Protein AF-A0A0D3J551-F1 (afdb_monomer_lite)

Sequence (281 aa):
MTQIRDSVSNWGLESNWLAKVDSLDPKPSPSELYDNFVYSVEADTMGFYTSSISSVEASLGPPTDDCKPNVDALAAHMQRYLTRQSALHAPSTRVLFSAPERRGDKPRDRPGKARDPPFAKNRGAPPNRENRPKPSAGGAKGQRRDDRKGGRKPGGKEPADKAALRCHRCGASGHTRSECPKPKQSCPFIMPNGRKCGQDHHISTCWYKDPSKCPNPRIRERIQEKLKRASTLLSTDKQSKIPKQSRTHALQKDPLNTPTSNPYIAPNWTPQPAAYTPGLG

Secondary structure (DSSP, 8-state):
--HHHHHT-TTHHHHHHHHHHTT-SSPPPHHHHHHHHHHHHHHHHTTTTHHHHHHHHHHH-S-SS-SHHHHHHHHHHHHHHHHHHHHHHS----------------------------------PPP-----PPPPP------------------------TTT-B-TTT--BSS-GGG-SS------PBPTTS-B---SS-GGG-TTT-GGG-S-HHHHHHHHHHHHHHHHHTTTTTS------------------------------PPPPP---PPP-

Foldseek 3Di:
DVVLVVVPPQDCLLVVLVVVQVVDPVRDALQVSLVVVVVVCCVSVVCPLVVLLVVLCVVPNRDHHHNVVSSVSSSVSVVVVVVVVCVVVVPPPPPPDPPPPPPDDDDDDDDDDDDDDDDDDPPDDDDDPDDDDDDDDDDDPDDDDPPDPPDPPPPDPDPPPQQPDAEFQARHGNDYVVPDPDPQDFEQDQALLRDGPRDRGYVVCDCLVPVVSDPDVVVSVVSVVVSVVSNVVVVPVVPPPPPPDDPDDDDDDDDDDDDDDDDDDDDDDDDDDDDDDDDDD

pLDDT: mean 73.79, std 20.05, range [40.94, 96.81]

Organism: Emiliania huxleyi (strain CCMP1516) (NCBI:txid280463)

InterPro domains:
  IPR001878 Zinc finger, CCHC-type [PS50158] (166-182)
  IPR036875 Zinc finger, CCHC-type superfamily [SSF57756] (149-186)

Radius of gyration: 35.29 Å; chains: 1; bounding box: 107×78×92 Å

Structure (mmCIF, N/CA/C/O backbone):
data_AF-A0A0D3J551-F1
#
_entry.id   AF-A0A0D3J551-F1
#
loop_
_atom_site.group_PDB
_atom_site.id
_atom_site.type_symbol
_atom_site.label_atom_id
_atom_site.label_alt_id
_atom_site.label_comp_id
_atom_site.label_asym_id
_atom_site.label_entity_id
_atom_site.label_seq_id
_atom_site.pdbx_PDB_ins_code
_atom_site.Cartn_x
_atom_site.Cartn_y
_atom_site.Cartn_z
_atom_site.occupancy
_atom_site.B_iso_or_equiv
_atom_site.auth_seq_id
_atom_site.auth_comp_id
_atom_site.auth_asym_id
_atom_site.auth_atom_id
_atom_site.pdbx_PDB_model_num
ATOM 1 N N . MET A 1 1 ? -8.138 13.051 2.467 1.00 46.81 1 MET A N 1
ATOM 2 C CA . MET A 1 1 ? -6.918 12.434 3.043 1.00 46.81 1 MET A CA 1
ATOM 3 C C . MET A 1 1 ? -5.965 13.449 3.673 1.00 46.81 1 MET A C 1
ATOM 5 O O . MET A 1 1 ? -5.189 13.042 4.520 1.00 46.81 1 MET A O 1
ATOM 9 N N . THR A 1 2 ? -6.021 14.742 3.335 1.00 42.53 2 THR A N 1
ATOM 10 C CA . THR A 1 2 ? -5.262 15.797 4.036 1.00 42.53 2 THR A CA 1
ATOM 11 C C . THR A 1 2 ? -5.835 16.147 5.415 1.00 42.53 2 THR A C 1
ATOM 13 O O . THR A 1 2 ? -5.053 16.355 6.325 1.00 42.53 2 THR A O 1
ATOM 16 N N . GLN A 1 3 ? -7.156 16.063 5.627 1.00 40.94 3 GLN A N 1
ATOM 17 C CA . GLN A 1 3 ? -7.771 16.344 6.941 1.00 40.94 3 GLN A CA 1
ATOM 18 C C . GLN A 1 3 ? -7.358 15.385 8.076 1.00 40.94 3 GLN A C 1
ATOM 20 O O . GLN A 1 3 ? -7.297 15.809 9.220 1.00 40.94 3 GLN A O 1
ATOM 25 N N . ILE A 1 4 ? -7.003 14.126 7.781 1.00 45.03 4 ILE A N 1
ATOM 26 C CA . ILE A 1 4 ? -6.536 13.172 8.812 1.00 45.03 4 ILE A CA 1
ATOM 27 C C . ILE A 1 4 ? -5.129 13.547 9.313 1.00 45.03 4 ILE A C 1
ATOM 29 O O . ILE A 1 4 ? -4.772 13.240 10.444 1.00 45.03 4 ILE A O 1
ATOM 33 N N . ARG A 1 5 ? -4.323 14.245 8.498 1.00 47.53 5 ARG A N 1
ATOM 34 C CA . ARG A 1 5 ? -2.985 14.691 8.917 1.00 47.53 5 ARG A CA 1
ATOM 35 C C . ARG A 1 5 ? -3.036 15.831 9.929 1.00 47.53 5 ARG A C 1
ATOM 37 O O . ARG A 1 5 ? -2.161 15.878 10.783 1.00 47.53 5 ARG A O 1
ATOM 44 N N . ASP A 1 6 ? -4.051 16.686 9.861 1.00 43.81 6 ASP A N 1
ATOM 45 C CA . ASP A 1 6 ? -4.137 17.859 10.735 1.00 43.81 6 ASP A CA 1
ATOM 46 C C . ASP A 1 6 ? -4.739 17.508 12.108 1.00 43.81 6 ASP A C 1
ATOM 48 O O . ASP A 1 6 ? -4.314 18.067 13.120 1.00 43.81 6 ASP A O 1
ATOM 52 N N . SER A 1 7 ? -5.636 16.512 12.180 1.00 42.72 7 SER A N 1
ATOM 53 C CA . SER A 1 7 ? -6.205 16.018 13.448 1.00 42.72 7 SER A CA 1
ATOM 54 C C . SER A 1 7 ? -5.196 15.282 14.336 1.00 42.72 7 SER A C 1
ATOM 56 O O . SER A 1 7 ? -5.368 15.251 15.550 1.00 42.72 7 SER A O 1
ATOM 58 N N . VAL A 1 8 ? -4.115 14.745 13.761 1.00 47.31 8 VAL A N 1
ATOM 59 C CA . VAL A 1 8 ? -3.035 14.064 14.498 1.00 47.31 8 VAL A CA 1
ATOM 60 C C . VAL A 1 8 ? -1.825 14.989 14.646 1.00 47.31 8 VAL A C 1
ATOM 62 O O . VAL A 1 8 ? -0.676 14.558 14.602 1.00 47.31 8 VAL A O 1
ATOM 65 N N . SER A 1 9 ? -2.064 16.280 14.885 1.00 49.97 9 SER A N 1
ATOM 66 C CA . SER A 1 9 ? -1.050 17.219 15.397 1.00 49.97 9 SER A CA 1
ATOM 67 C C . SER A 1 9 ? -0.784 16.977 16.901 1.00 49.97 9 SER A C 1
ATOM 69 O O . SER A 1 9 ? -0.905 17.849 17.751 1.00 49.97 9 SER A O 1
ATOM 71 N N . ASN A 1 10 ? -0.528 15.708 17.214 1.00 53.25 10 ASN A N 1
ATOM 72 C CA . ASN A 1 10 ? 0.539 15.084 17.997 1.00 53.25 10 ASN A CA 1
ATOM 73 C C . ASN A 1 10 ? 1.042 15.592 19.358 1.00 53.25 10 ASN A C 1
ATOM 75 O O . ASN A 1 10 ? 2.096 15.135 19.780 1.00 53.25 10 ASN A O 1
ATOM 79 N N . TRP A 1 11 ? 0.319 16.451 20.074 1.00 51.06 11 TRP A N 1
ATOM 80 C CA . TRP A 1 11 ? 0.589 16.663 21.516 1.00 51.06 11 TRP A CA 1
ATOM 81 C C . TRP A 1 11 ? -0.670 16.652 22.390 1.00 51.06 11 TRP A C 1
ATOM 83 O O . TRP A 1 11 ? -0.588 16.433 23.591 1.00 51.06 11 TRP A O 1
ATOM 93 N N . GLY A 1 12 ? -1.858 16.827 21.801 1.00 63.22 12 GLY A N 1
ATOM 94 C CA . GLY A 1 12 ? -3.107 16.856 22.565 1.00 63.22 12 GLY A CA 1
ATOM 95 C C . GLY A 1 12 ? -3.631 15.482 22.986 1.00 63.22 12 GLY A C 1
ATOM 96 O O . GLY A 1 12 ? -4.275 15.383 24.022 1.00 63.22 12 GLY A O 1
ATOM 97 N N . LEU A 1 13 ? -3.387 14.426 22.204 1.00 72.94 13 LEU A N 1
ATOM 98 C CA . LEU A 1 13 ? -4.037 13.129 22.429 1.00 72.94 13 LEU A CA 1
ATOM 99 C C . LEU A 1 13 ? -3.455 12.396 23.645 1.00 72.94 13 LEU A C 1
ATOM 101 O O . LEU A 1 13 ? -4.216 11.921 24.476 1.00 72.94 13 LEU A O 1
ATOM 105 N N . GLU A 1 14 ? -2.130 12.388 23.792 1.00 75.00 14 GLU A N 1
ATOM 106 C CA . GLU A 1 14 ? -1.437 11.790 24.940 1.00 75.00 14 GLU A CA 1
ATOM 107 C C . GLU A 1 14 ? -1.795 12.511 26.247 1.00 75.00 14 GLU A C 1
ATOM 109 O O . GLU A 1 14 ? -2.291 11.892 27.186 1.00 75.00 14 GLU A O 1
ATOM 114 N N . SER A 1 15 ? -1.638 13.840 26.285 1.00 77.12 15 SER A N 1
ATOM 115 C CA . SER A 1 15 ? -1.895 14.626 27.496 1.00 77.12 15 SER A CA 1
ATOM 116 C C . SER A 1 15 ? -3.369 14.620 27.907 1.00 77.12 15 SER A C 1
ATOM 118 O O . SER A 1 15 ? -3.675 14.554 29.093 1.00 77.12 15 SER A O 1
ATOM 120 N N . ASN A 1 16 ? -4.296 14.662 26.945 1.00 85.88 16 ASN A N 1
ATOM 121 C CA . ASN A 1 16 ? -5.732 14.621 27.236 1.00 85.88 16 ASN A CA 1
ATOM 122 C C . ASN A 1 16 ? -6.185 13.210 27.639 1.00 85.88 16 ASN A C 1
ATOM 124 O O . ASN A 1 16 ? -7.070 13.062 28.477 1.00 85.88 16 ASN A O 1
ATOM 128 N N . TRP A 1 17 ? -5.570 12.163 27.082 1.00 87.38 17 TRP A N 1
ATOM 129 C CA . TRP A 1 17 ? -5.889 10.792 27.463 1.00 87.38 17 TRP A CA 1
ATOM 130 C C . TRP A 1 17 ? -5.389 10.464 28.874 1.00 87.38 17 TRP A C 1
ATOM 132 O O . TRP A 1 17 ? -6.193 10.035 29.698 1.00 87.38 17 TRP A O 1
ATOM 142 N N . LEU A 1 18 ? -4.124 10.759 29.198 1.00 85.50 18 LEU A N 1
ATOM 143 C CA . LEU A 1 18 ? -3.580 10.534 30.545 1.00 85.50 18 LEU A CA 1
ATOM 144 C C . LEU A 1 18 ? -4.362 11.314 31.614 1.00 85.50 18 LEU A C 1
ATOM 146 O O . LEU A 1 18 ? -4.712 10.754 32.650 1.00 85.50 18 LEU A O 1
ATOM 150 N N . ALA A 1 19 ? -4.747 12.562 31.322 1.00 88.81 19 ALA A N 1
ATOM 151 C CA . ALA A 1 19 ? -5.581 13.356 32.225 1.00 88.81 19 ALA A CA 1
ATOM 152 C C . ALA A 1 19 ? -6.964 12.727 32.482 1.00 88.81 19 ALA A C 1
ATOM 154 O O . ALA A 1 19 ? -7.483 12.814 33.593 1.00 88.81 19 ALA A O 1
ATOM 155 N N . LYS A 1 20 ? -7.570 12.077 31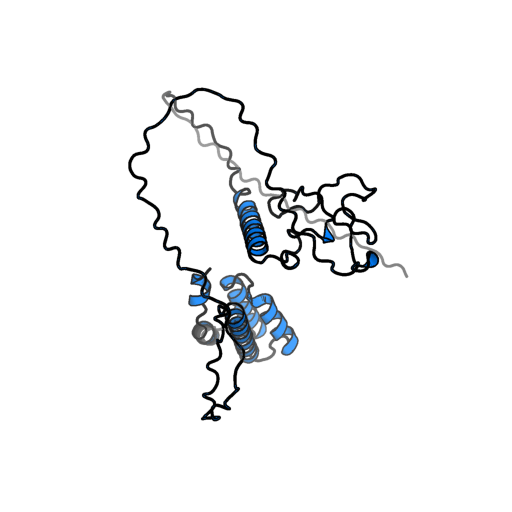.477 1.00 88.12 20 LYS A N 1
ATOM 156 C CA . LYS A 1 20 ? -8.833 11.341 31.658 1.00 88.12 20 LYS A CA 1
ATOM 157 C C . LYS A 1 20 ? -8.639 10.082 32.491 1.00 88.12 20 LYS A C 1
ATOM 159 O O . LYS A 1 20 ? -9.481 9.794 33.335 1.00 88.12 20 LYS A O 1
ATOM 164 N N . VAL A 1 21 ? -7.545 9.357 32.279 1.00 88.94 21 VAL A N 1
ATOM 165 C CA . VAL A 1 21 ? -7.235 8.124 33.013 1.00 88.94 21 VAL A CA 1
ATOM 166 C C . VAL A 1 21 ? -7.047 8.379 34.502 1.00 88.94 21 VAL A C 1
ATOM 168 O O . VAL A 1 21 ? -7.554 7.611 35.316 1.00 88.94 21 VAL A O 1
ATOM 171 N N . ASP A 1 22 ? -6.390 9.478 34.868 1.00 89.38 22 ASP A N 1
ATOM 172 C CA . ASP A 1 22 ? -6.207 9.845 36.274 1.00 89.38 22 ASP A CA 1
ATOM 173 C C . ASP A 1 22 ? -7.509 10.253 36.979 1.00 89.38 22 ASP A C 1
ATOM 175 O O . ASP A 1 22 ? -7.554 10.265 38.206 1.00 89.38 22 ASP A O 1
ATOM 179 N N . SER A 1 23 ? -8.580 10.537 36.227 1.00 92.06 23 SER A N 1
ATOM 180 C CA . SER A 1 23 ? -9.901 10.875 36.777 1.00 92.06 23 SER A CA 1
ATOM 181 C C . SER A 1 23 ? -10.848 9.680 36.968 1.00 92.06 23 SER A C 1
ATOM 183 O O . SER A 1 23 ? -11.963 9.870 37.453 1.00 92.06 23 SER A O 1
ATOM 185 N N . LEU A 1 24 ? -10.447 8.464 36.576 1.00 90.06 24 LEU A N 1
ATOM 186 C CA . LEU A 1 24 ? -11.286 7.265 36.688 1.00 90.06 24 LEU A CA 1
ATOM 187 C C . LEU A 1 24 ? -11.235 6.669 38.104 1.00 90.06 24 LEU A C 1
ATOM 189 O O . LEU A 1 24 ? -10.155 6.371 38.613 1.00 90.06 24 LEU A O 1
ATOM 193 N N . ASP A 1 25 ? -12.410 6.436 38.698 1.00 91.00 25 ASP A N 1
ATOM 194 C CA . ASP A 1 25 ? -12.582 5.751 39.985 1.00 91.00 25 ASP A CA 1
ATOM 195 C C . ASP A 1 25 ? -13.714 4.700 39.878 1.00 91.00 25 ASP A C 1
ATOM 197 O O . ASP A 1 25 ? -14.851 5.075 39.559 1.00 91.00 25 ASP A O 1
ATOM 201 N N . PRO A 1 26 ? -13.441 3.393 40.086 1.00 91.25 26 PRO A N 1
ATOM 202 C CA . PRO A 1 26 ? -12.136 2.795 40.392 1.00 91.25 26 PRO A CA 1
ATOM 203 C C . PRO A 1 26 ? -11.160 2.862 39.212 1.00 91.25 26 PRO A C 1
ATOM 205 O O . PRO A 1 26 ? -11.568 2.801 38.050 1.00 91.25 26 PRO A O 1
ATOM 208 N N . LYS A 1 27 ? -9.857 2.954 39.511 1.00 91.94 27 LYS A N 1
ATOM 209 C CA . LYS A 1 27 ? -8.809 2.973 38.482 1.00 91.94 27 LYS A CA 1
ATOM 210 C C . LYS A 1 27 ? -8.729 1.584 37.820 1.00 91.94 27 LYS A C 1
ATOM 212 O O . LYS A 1 27 ? -8.440 0.613 38.523 1.00 91.94 27 LYS A O 1
ATOM 217 N N . PRO A 1 28 ? -9.010 1.458 36.510 1.00 93.19 28 PRO A N 1
ATOM 218 C CA . PRO A 1 28 ? -8.894 0.183 35.799 1.00 93.19 28 PRO A CA 1
ATOM 219 C C . PRO A 1 28 ? -7.440 -0.302 35.756 1.00 93.19 28 PRO A C 1
ATOM 221 O O . PRO A 1 28 ? -6.505 0.464 36.011 1.00 93.19 28 PRO A O 1
ATOM 224 N N . SER A 1 29 ? -7.242 -1.582 35.432 1.00 95.88 29 SER A N 1
ATOM 225 C CA . SER A 1 29 ? -5.895 -2.160 35.393 1.00 95.88 29 SER A CA 1
ATOM 226 C C . SER A 1 29 ? -5.023 -1.515 34.296 1.00 95.88 29 SER A C 1
ATOM 228 O O . SER A 1 29 ? -5.551 -1.078 33.267 1.00 95.88 29 SER A O 1
ATOM 230 N N . PRO A 1 30 ? -3.683 -1.469 34.453 1.00 94.38 30 PRO A N 1
ATOM 231 C CA . PRO A 1 30 ? -2.785 -0.908 33.436 1.00 94.38 30 PRO A CA 1
ATOM 232 C C . PRO A 1 30 ? -2.932 -1.548 32.046 1.00 94.38 30 PRO A C 1
ATOM 234 O O . PRO A 1 30 ? -2.826 -0.847 31.039 1.00 94.38 30 PRO A O 1
ATOM 237 N N . SER A 1 31 ? -3.225 -2.854 31.987 1.00 94.56 31 SER A N 1
ATOM 238 C CA . SER A 1 31 ? -3.487 -3.572 30.731 1.00 94.56 31 SER A CA 1
ATOM 239 C C . SER A 1 31 ? -4.765 -3.086 30.055 1.00 94.56 31 SER A C 1
ATOM 241 O O . SER A 1 31 ? -4.725 -2.718 28.887 1.00 94.56 31 SER A O 1
ATOM 243 N N . GLU A 1 32 ? -5.878 -2.990 30.787 1.00 94.69 32 GLU A N 1
ATOM 244 C CA . GLU A 1 32 ? -7.147 -2.503 30.226 1.00 94.69 32 GLU A CA 1
ATOM 245 C C . GLU A 1 32 ? -7.048 -1.044 29.771 1.00 94.69 32 GLU A C 1
ATOM 247 O O . GLU A 1 32 ? -7.641 -0.651 28.766 1.00 94.69 32 GLU A O 1
ATOM 252 N N . LEU A 1 33 ? -6.295 -0.220 30.502 1.00 94.56 33 LEU A N 1
ATOM 253 C CA . LEU A 1 33 ? -6.013 1.156 30.105 1.00 94.56 33 LEU A CA 1
ATOM 254 C C . LEU A 1 33 ? -5.267 1.207 28.773 1.00 94.56 33 LEU A C 1
ATOM 256 O O . LEU A 1 33 ? -5.674 1.936 27.868 1.00 94.56 33 LEU A O 1
ATOM 260 N N . TYR A 1 34 ? -4.211 0.410 28.630 1.00 94.50 34 TYR A N 1
ATOM 261 C CA . TYR A 1 34 ? -3.453 0.349 27.389 1.00 94.50 34 TYR A CA 1
ATOM 262 C C . TYR A 1 34 ? -4.283 -0.200 26.222 1.00 94.50 34 TYR A C 1
ATOM 264 O O . TYR A 1 34 ? -4.269 0.396 25.147 1.00 94.50 34 TYR A O 1
ATOM 272 N N . ASP A 1 35 ? -5.082 -1.245 26.437 1.00 94.56 35 ASP A N 1
ATOM 273 C CA . ASP A 1 35 ? -5.957 -1.813 25.405 1.00 94.56 35 ASP A CA 1
ATOM 274 C C . ASP A 1 35 ? -6.992 -0.789 24.916 1.00 94.56 35 ASP A C 1
ATOM 276 O O . ASP A 1 35 ? -7.205 -0.626 23.713 1.00 94.56 35 ASP A O 1
ATOM 280 N N . ASN A 1 36 ? -7.589 -0.018 25.832 1.00 94.00 36 ASN A N 1
ATOM 281 C CA . ASN A 1 36 ? 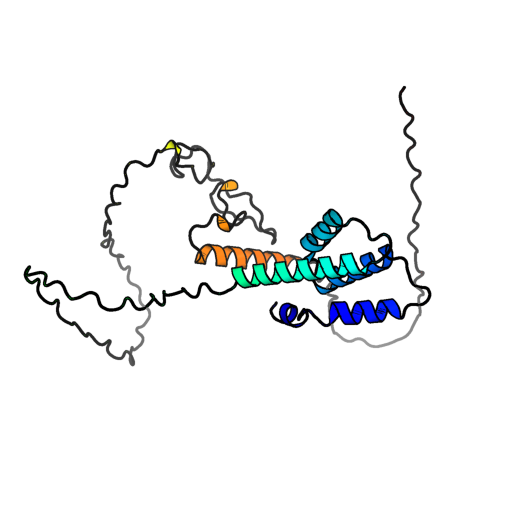-8.510 1.066 25.482 1.00 94.00 36 ASN A CA 1
ATOM 282 C C . ASN A 1 36 ? -7.817 2.198 24.707 1.00 94.00 36 ASN A C 1
ATOM 284 O O . ASN A 1 36 ? -8.411 2.787 23.793 1.00 94.00 36 ASN A O 1
ATOM 288 N N . PHE A 1 37 ? -6.566 2.514 25.054 1.00 94.19 37 PHE A N 1
ATOM 289 C CA . PHE A 1 37 ? -5.756 3.476 24.311 1.00 94.19 37 PHE A CA 1
ATOM 290 C C . PHE A 1 37 ? -5.480 2.987 22.888 1.00 94.19 37 PHE A C 1
ATOM 292 O O . PHE A 1 37 ? -5.755 3.710 21.929 1.00 94.19 37 PHE A O 1
ATOM 299 N N . VAL A 1 38 ? -4.999 1.750 22.745 1.00 94.94 38 VAL A N 1
ATOM 300 C CA . VAL A 1 38 ? -4.725 1.107 21.455 1.00 94.94 38 VAL A CA 1
ATOM 301 C C . VAL A 1 38 ? -5.985 1.075 20.595 1.00 94.94 38 VAL A C 1
ATOM 303 O O . VAL A 1 38 ? -5.947 1.532 19.454 1.00 94.94 38 VAL A O 1
ATOM 306 N N . TYR A 1 39 ? -7.119 0.649 21.156 1.00 94.56 39 TYR A N 1
ATOM 307 C CA . TYR A 1 39 ? -8.403 0.631 20.458 1.00 94.56 39 TYR A CA 1
ATOM 308 C C . TYR A 1 39 ? -8.808 2.023 19.953 1.00 94.56 39 TYR A C 1
ATOM 310 O O . TYR A 1 39 ? -9.228 2.174 18.804 1.00 94.56 39 TYR A O 1
ATOM 318 N N . SER A 1 40 ? -8.633 3.059 20.779 1.00 91.69 40 SER A N 1
ATOM 319 C CA . SER A 1 40 ? -8.921 4.447 20.392 1.00 91.69 40 SER A CA 1
ATOM 320 C C . SER A 1 40 ? -8.012 4.912 19.249 1.00 91.69 40 SER A C 1
ATOM 322 O O . SER A 1 40 ? -8.490 5.471 18.262 1.00 91.69 40 SER A O 1
ATOM 324 N N . VAL A 1 41 ? -6.709 4.619 19.330 1.00 91.75 41 VAL A N 1
ATOM 325 C CA . VAL A 1 41 ? -5.742 4.930 18.267 1.00 91.75 41 VAL A CA 1
ATOM 326 C C . VAL A 1 41 ? -6.096 4.196 16.972 1.00 91.75 41 VAL A C 1
ATOM 328 O O . VAL A 1 41 ? -6.055 4.796 15.897 1.00 91.75 41 VAL A O 1
ATOM 331 N N . GLU A 1 42 ? -6.458 2.917 17.027 1.00 93.38 42 GLU A N 1
ATOM 332 C CA . GLU A 1 42 ? -6.839 2.143 15.844 1.00 93.38 42 GLU A CA 1
ATOM 333 C C . GLU A 1 42 ? -8.131 2.647 15.203 1.00 93.38 42 GLU A C 1
ATOM 335 O O . GLU A 1 42 ? -8.182 2.767 13.974 1.00 93.38 42 GLU A O 1
ATOM 340 N N . ALA A 1 43 ? -9.135 2.987 16.014 1.00 89.88 43 ALA A N 1
ATOM 341 C CA . ALA A 1 43 ? -10.401 3.541 15.552 1.00 89.88 43 ALA A CA 1
ATOM 342 C C . ALA A 1 43 ? -10.200 4.898 14.859 1.00 89.88 43 ALA A C 1
ATOM 344 O O . ALA A 1 43 ? -10.631 5.075 13.716 1.00 89.88 43 ALA A O 1
ATOM 345 N N . ASP A 1 44 ? -9.473 5.820 15.497 1.00 88.69 44 ASP A N 1
ATOM 346 C CA . ASP A 1 44 ? -9.234 7.169 14.971 1.00 88.69 44 ASP A CA 1
ATOM 347 C C . ASP A 1 44 ? -8.348 7.161 13.720 1.00 88.69 44 ASP A C 1
ATOM 349 O O . ASP A 1 44 ? -8.502 7.983 12.812 1.00 88.69 44 ASP A O 1
ATOM 353 N N . THR A 1 45 ? -7.406 6.219 13.648 1.00 91.25 45 THR A N 1
ATOM 354 C CA . THR A 1 45 ? -6.411 6.165 12.568 1.00 91.25 45 THR A CA 1
ATOM 355 C C . THR A 1 45 ? -6.738 5.123 11.503 1.00 91.25 45 THR A C 1
ATOM 357 O O . THR A 1 45 ? -5.976 4.962 10.548 1.00 91.25 45 THR A O 1
ATOM 360 N N . MET A 1 46 ? -7.875 4.430 11.632 1.00 92.50 46 MET A N 1
ATOM 361 C CA . MET A 1 46 ? -8.307 3.339 10.753 1.00 92.50 46 MET A CA 1
ATOM 362 C C . MET A 1 46 ? -7.215 2.271 10.553 1.00 92.50 46 MET A C 1
ATOM 364 O O . MET A 1 46 ? -6.967 1.814 9.434 1.00 92.50 46 MET A O 1
ATOM 368 N N . GLY A 1 47 ? -6.511 1.921 11.631 1.00 92.12 47 GLY A N 1
ATOM 369 C CA . GLY A 1 47 ? -5.441 0.919 11.626 1.00 92.12 47 GLY A CA 1
ATOM 370 C C . GLY A 1 47 ? -4.123 1.354 10.966 1.00 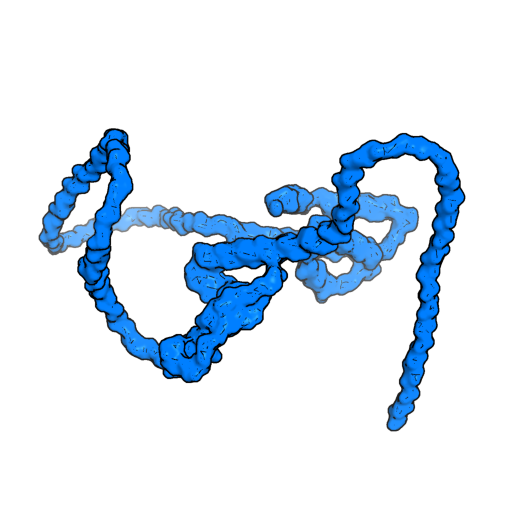92.12 47 GLY A C 1
ATOM 371 O O . GLY A 1 47 ? -3.248 0.519 10.718 1.00 92.12 47 GLY A O 1
ATOM 372 N N . PHE A 1 48 ? -3.930 2.647 10.685 1.00 92.81 48 PHE A N 1
ATOM 373 C CA . PHE A 1 48 ? -2.705 3.160 10.054 1.00 92.81 48 PHE A CA 1
ATOM 374 C C . PHE A 1 48 ? -1.429 2.901 10.877 1.00 92.81 48 PHE A C 1
ATOM 376 O O . PHE A 1 48 ? -0.346 2.800 10.300 1.00 92.81 48 PHE A O 1
ATOM 383 N N . TYR A 1 49 ? -1.553 2.758 12.202 1.00 95.19 49 TYR A N 1
ATOM 384 C CA . TYR A 1 49 ? -0.434 2.525 13.126 1.00 95.19 49 TYR A CA 1
ATOM 385 C C . TYR A 1 49 ? -0.378 1.115 13.726 1.00 95.19 49 TYR A C 1
ATOM 387 O O . TYR A 1 49 ? 0.388 0.891 14.660 1.00 95.19 49 TYR A O 1
ATOM 395 N N . THR A 1 50 ? -1.105 0.150 13.162 1.00 94.75 50 THR A N 1
ATOM 396 C CA . THR A 1 50 ? -1.075 -1.269 13.586 1.00 94.75 50 THR A CA 1
ATOM 397 C C . THR A 1 50 ? 0.350 -1.819 13.705 1.00 94.75 50 THR A C 1
ATOM 399 O O . THR A 1 50 ? 0.709 -2.415 14.713 1.00 94.75 50 THR A O 1
ATOM 402 N N . SER A 1 51 ? 1.230 -1.521 12.739 1.00 94.94 51 SER A N 1
ATOM 403 C CA . SER A 1 51 ? 2.638 -1.944 12.811 1.00 94.94 51 SER A CA 1
ATOM 404 C C . SER A 1 51 ? 3.414 -1.320 13.978 1.00 94.94 51 SER A C 1
ATOM 406 O O . SER A 1 51 ? 4.359 -1.922 14.484 1.00 94.94 51 SER A O 1
ATOM 408 N N . SER A 1 52 ? 3.066 -0.090 14.372 1.00 95.69 52 SER A N 1
ATOM 409 C CA . SER A 1 52 ? 3.695 0.591 15.508 1.00 95.69 52 SER A CA 1
ATOM 410 C C . SER A 1 52 ? 3.243 -0.023 16.829 1.00 95.69 52 SER A C 1
ATOM 412 O O . SER A 1 52 ? 4.096 -0.249 17.680 1.00 95.69 52 SER A O 1
ATOM 414 N N . ILE A 1 53 ? 1.952 -0.349 16.954 1.00 95.69 53 ILE A N 1
ATOM 415 C CA . ILE A 1 53 ? 1.368 -1.030 18.119 1.00 95.69 53 ILE A CA 1
ATOM 416 C C . ILE A 1 53 ? 2.078 -2.368 18.344 1.00 95.69 53 ILE A C 1
ATOM 418 O O . ILE A 1 53 ? 2.739 -2.541 19.365 1.00 95.69 53 ILE A O 1
ATOM 422 N N . SER A 1 54 ? 2.109 -3.237 17.326 1.00 96.12 54 SER A N 1
ATOM 423 C CA . SER A 1 54 ? 2.794 -4.534 17.433 1.00 96.12 54 SER A CA 1
ATOM 424 C C . SER A 1 54 ? 4.294 -4.406 17.732 1.00 96.12 54 SER A C 1
ATOM 426 O O . SER A 1 54 ? 4.874 -5.281 18.368 1.00 96.12 54 SER A O 1
ATOM 428 N N . SER A 1 55 ? 4.952 -3.325 17.286 1.00 95.81 55 SER A N 1
ATOM 429 C CA . SER A 1 55 ? 6.373 -3.101 17.606 1.00 95.81 55 SER A CA 1
ATOM 430 C C . SER A 1 55 ? 6.585 -2.783 19.085 1.00 95.81 55 SER A C 1
ATOM 432 O O . SER A 1 55 ? 7.588 -3.208 19.656 1.00 95.81 55 SER A O 1
ATOM 434 N N . VAL A 1 56 ? 5.676 -2.017 19.694 1.00 96.62 56 VAL A N 1
ATOM 435 C CA . VAL A 1 56 ? 5.756 -1.642 21.111 1.00 96.62 56 VAL A CA 1
ATOM 436 C C . VAL A 1 56 ? 5.441 -2.844 21.988 1.00 96.62 56 VAL A C 1
ATOM 438 O O . VAL A 1 56 ? 6.229 -3.142 22.881 1.00 96.62 56 VAL A O 1
ATOM 441 N N . GLU A 1 57 ? 4.380 -3.587 21.674 1.00 94.88 57 GLU A N 1
ATOM 442 C CA . GLU A 1 57 ? 4.028 -4.829 22.373 1.00 94.88 57 GLU A CA 1
ATOM 443 C C . GLU A 1 57 ? 5.167 -5.852 22.331 1.00 94.88 57 GLU A C 1
ATOM 445 O O . GLU A 1 57 ? 5.496 -6.457 23.346 1.00 94.88 57 GLU A O 1
ATOM 450 N N . ALA A 1 58 ? 5.837 -6.004 21.185 1.00 96.19 58 ALA A N 1
ATOM 451 C CA . ALA A 1 58 ? 6.990 -6.895 21.073 1.00 96.19 58 ALA A CA 1
ATOM 452 C C . ALA A 1 58 ? 8.219 -6.409 21.863 1.00 96.19 58 ALA A C 1
ATOM 454 O O . ALA A 1 58 ? 9.056 -7.225 22.243 1.00 96.19 58 ALA A O 1
ATOM 455 N N . SER A 1 59 ? 8.360 -5.096 22.075 1.00 95.81 59 SER A N 1
ATOM 456 C CA . SER A 1 59 ? 9.547 -4.505 22.711 1.00 95.81 59 SER A CA 1
ATOM 457 C C . SER A 1 59 ? 9.420 -4.395 24.228 1.00 95.81 59 SER A C 1
ATOM 459 O O . SER A 1 59 ? 10.404 -4.595 24.934 1.00 95.81 59 SER A O 1
ATOM 461 N N . LEU A 1 60 ? 8.233 -4.036 24.720 1.00 95.75 60 LEU A N 1
ATOM 462 C CA . LEU A 1 60 ? 7.971 -3.787 26.140 1.00 95.75 60 LEU A CA 1
ATOM 463 C C . LEU A 1 60 ? 7.114 -4.880 26.786 1.00 95.75 60 LEU A C 1
ATOM 465 O O . LEU A 1 60 ? 7.115 -4.995 28.007 1.00 95.75 60 LEU A O 1
ATOM 469 N N . GLY A 1 61 ? 6.420 -5.699 25.992 1.00 94.69 61 GLY A N 1
ATOM 470 C CA . GLY A 1 61 ? 5.436 -6.642 26.507 1.00 94.69 61 GLY A CA 1
ATOM 471 C C . GLY A 1 61 ? 4.154 -5.955 27.002 1.00 94.69 61 GLY A C 1
ATOM 472 O O . GLY A 1 61 ? 3.969 -4.745 26.813 1.00 94.69 61 GLY A O 1
ATOM 473 N N . PRO A 1 62 ? 3.242 -6.729 27.617 1.00 92.06 62 PRO A N 1
ATOM 474 C CA . PRO A 1 62 ? 2.050 -6.183 28.255 1.00 92.06 62 PRO A CA 1
ATOM 475 C C . PRO A 1 62 ? 2.440 -5.294 29.452 1.00 92.06 62 PRO A C 1
ATOM 477 O O . PRO A 1 62 ? 3.369 -5.640 30.186 1.00 92.06 62 PRO A O 1
ATOM 480 N N . PRO A 1 63 ? 1.755 -4.159 29.674 1.00 92.38 63 PRO A N 1
ATOM 481 C CA . PRO A 1 63 ? 2.073 -3.259 30.778 1.00 92.38 63 PRO A CA 1
ATOM 482 C C . PRO A 1 63 ? 1.714 -3.913 32.120 1.00 92.38 63 PRO A C 1
ATOM 484 O O . PRO A 1 63 ? 0.566 -4.299 32.341 1.00 92.38 63 PRO A O 1
ATOM 487 N N . THR A 1 64 ? 2.697 -4.042 33.014 1.00 90.69 64 THR A N 1
ATOM 488 C CA . THR A 1 64 ? 2.516 -4.690 34.324 1.00 90.69 64 THR A CA 1
ATOM 489 C C . THR A 1 64 ? 1.994 -3.726 35.383 1.00 90.69 64 THR A C 1
ATOM 491 O O . THR A 1 64 ? 0.999 -4.026 36.035 1.00 90.69 64 THR A O 1
ATOM 494 N N . ASP A 1 65 ? 2.626 -2.557 35.522 1.00 87.31 65 ASP A N 1
ATOM 495 C CA . ASP A 1 65 ? 2.399 -1.658 36.666 1.00 87.31 65 ASP A CA 1
ATOM 496 C C . ASP A 1 65 ? 1.986 -0.239 36.253 1.00 87.31 65 ASP A C 1
ATOM 498 O O . ASP A 1 65 ? 1.165 0.391 36.916 1.00 87.31 65 ASP A O 1
ATOM 502 N N . ASP A 1 66 ? 2.513 0.259 35.132 1.00 90.38 66 ASP A N 1
ATOM 503 C CA . ASP A 1 66 ? 2.196 1.579 34.589 1.00 90.38 66 ASP A CA 1
ATOM 504 C C . ASP A 1 66 ? 2.020 1.482 33.069 1.00 90.38 66 ASP A C 1
ATOM 506 O O . ASP A 1 66 ? 2.828 0.871 32.369 1.00 90.38 66 ASP A O 1
ATOM 510 N N . CYS A 1 67 ? 0.949 2.081 32.549 1.00 93.00 67 CYS A N 1
ATOM 511 C CA . CYS A 1 67 ? 0.689 2.139 31.111 1.00 93.00 67 CYS A CA 1
ATOM 512 C C . CYS A 1 67 ? 1.478 3.263 30.421 1.00 93.00 67 CYS A C 1
ATOM 514 O O . CYS A 1 67 ? 1.659 3.231 29.201 1.00 93.00 67 CYS A O 1
ATOM 516 N N . LYS A 1 68 ? 1.990 4.238 31.187 1.00 92.50 68 LYS A N 1
ATOM 517 C CA . LYS A 1 68 ? 2.679 5.419 30.663 1.00 92.50 68 LYS A CA 1
ATOM 518 C C . LYS A 1 68 ? 3.894 5.086 29.781 1.00 92.50 68 LYS A C 1
ATOM 520 O O . LYS A 1 68 ? 3.968 5.639 28.686 1.00 92.50 68 LYS A O 1
ATOM 525 N N . PRO A 1 69 ? 4.806 4.158 30.144 1.00 94.19 69 PRO A N 1
ATOM 526 C CA . PRO A 1 69 ? 5.938 3.806 29.282 1.00 94.19 69 PRO A CA 1
ATOM 527 C C . PRO A 1 69 ? 5.507 3.272 27.909 1.00 94.19 69 PRO A C 1
ATOM 529 O O . PRO A 1 69 ? 6.115 3.611 26.892 1.00 94.19 69 PRO A O 1
ATOM 532 N N . ASN A 1 70 ? 4.441 2.468 27.865 1.00 95.31 70 ASN A N 1
ATOM 533 C CA . ASN A 1 70 ? 3.917 1.900 26.624 1.00 95.31 70 ASN A CA 1
ATOM 534 C C . ASN A 1 70 ? 3.240 2.973 25.759 1.00 95.31 70 ASN A C 1
ATOM 536 O O . ASN A 1 70 ? 3.415 2.973 24.537 1.00 95.31 70 ASN A O 1
ATOM 540 N N . VAL A 1 71 ? 2.503 3.900 26.379 1.00 93.62 71 VAL A N 1
ATOM 541 C CA . VAL A 1 71 ? 1.888 5.053 25.701 1.00 93.62 71 VAL A CA 1
ATOM 542 C C . VAL A 1 71 ? 2.965 5.965 25.102 1.00 93.62 71 VAL A C 1
ATOM 544 O O . VAL A 1 71 ? 2.930 6.227 23.897 1.00 93.62 71 VAL A O 1
ATOM 547 N N . ASP A 1 72 ? 3.971 6.358 25.891 1.00 93.06 72 ASP A N 1
ATOM 548 C CA . ASP A 1 72 ? 5.085 7.216 25.460 1.00 93.06 72 ASP A CA 1
ATOM 549 C C . ASP A 1 72 ? 5.879 6.555 24.308 1.00 93.06 72 ASP A C 1
ATOM 551 O O . ASP A 1 72 ? 6.219 7.187 23.298 1.00 93.06 72 ASP A O 1
ATOM 555 N N . ALA A 1 73 ? 6.145 5.246 24.412 1.00 95.19 73 ALA A N 1
ATOM 556 C CA . ALA A 1 73 ? 6.829 4.480 23.370 1.00 95.19 73 ALA A CA 1
ATOM 557 C C . ALA A 1 73 ? 6.014 4.402 22.068 1.00 95.19 73 ALA A C 1
ATOM 559 O O . ALA A 1 73 ? 6.580 4.540 20.973 1.00 95.19 73 ALA A O 1
ATOM 560 N N . LEU A 1 74 ? 4.693 4.217 22.168 1.00 95.06 74 LEU A N 1
ATOM 561 C CA . LEU A 1 74 ? 3.804 4.191 21.010 1.00 95.06 74 LEU A CA 1
ATOM 562 C C . LEU A 1 74 ? 3.737 5.557 20.329 1.00 95.06 74 LEU A C 1
ATOM 564 O O . LEU A 1 74 ? 3.921 5.629 19.109 1.00 95.06 74 LEU A O 1
ATOM 568 N N . ALA A 1 75 ? 3.593 6.636 21.099 1.00 92.38 75 ALA A N 1
ATOM 569 C CA . ALA A 1 75 ? 3.630 8.003 20.588 1.00 92.38 75 ALA A CA 1
ATOM 570 C C . ALA A 1 75 ? 4.942 8.286 19.830 1.00 92.38 75 ALA A C 1
ATOM 572 O O . ALA A 1 75 ? 4.931 8.756 18.683 1.00 92.38 75 ALA A O 1
ATOM 573 N N . ALA A 1 76 ? 6.087 7.890 20.397 1.00 93.62 76 ALA A N 1
ATOM 574 C CA . ALA A 1 76 ? 7.387 8.017 19.741 1.00 93.62 76 ALA A CA 1
ATOM 575 C C . ALA A 1 76 ? 7.475 7.206 18.430 1.00 93.62 76 ALA A C 1
ATOM 577 O O . ALA A 1 76 ? 8.008 7.695 17.424 1.00 93.62 76 ALA A O 1
ATOM 578 N N . HIS A 1 77 ? 6.941 5.980 18.397 1.00 94.56 77 HIS A N 1
ATOM 579 C CA . HIS A 1 77 ? 6.893 5.155 17.185 1.00 94.56 77 HIS A CA 1
ATOM 580 C C . HIS A 1 77 ? 6.005 5.765 16.093 1.00 94.56 77 HIS A C 1
ATOM 582 O O . HIS A 1 77 ? 6.418 5.819 14.926 1.00 94.56 77 HIS A O 1
ATOM 588 N N . MET A 1 78 ? 4.822 6.262 16.458 1.00 93.56 78 MET A N 1
ATOM 589 C CA . MET A 1 78 ? 3.905 6.961 15.554 1.00 93.56 78 MET A CA 1
ATOM 590 C C . MET A 1 78 ? 4.569 8.204 14.953 1.00 93.56 78 MET A C 1
ATOM 592 O O . MET A 1 78 ? 4.551 8.385 13.733 1.00 93.56 78 MET A O 1
ATOM 596 N N . GLN A 1 79 ? 5.262 8.999 15.772 1.00 91.69 79 GLN A N 1
ATOM 597 C CA . GLN A 1 79 ? 5.972 10.191 15.310 1.00 91.69 79 GLN A CA 1
ATOM 598 C C . GLN A 1 79 ? 7.120 9.849 14.350 1.00 91.69 79 GLN A C 1
ATOM 600 O O . GLN A 1 79 ? 7.251 10.450 13.282 1.00 91.69 79 GLN A O 1
ATOM 605 N N . ARG A 1 80 ? 7.931 8.828 14.658 1.00 92.19 80 ARG A N 1
ATOM 606 C CA . ARG A 1 80 ? 8.976 8.342 13.735 1.00 92.19 80 ARG A CA 1
ATOM 607 C C . ARG A 1 80 ? 8.382 7.866 12.412 1.00 92.19 80 ARG A C 1
ATOM 609 O O . ARG A 1 80 ? 8.972 8.082 11.352 1.00 92.19 80 ARG A O 1
ATOM 616 N N . TYR A 1 81 ? 7.232 7.199 12.458 1.00 92.38 81 TYR A N 1
ATOM 617 C CA . TYR A 1 81 ? 6.537 6.746 11.261 1.00 92.38 81 TYR A CA 1
ATOM 618 C C . TYR A 1 81 ? 6.062 7.923 10.400 1.00 92.38 81 TYR A C 1
ATOM 620 O O . TYR A 1 81 ? 6.347 7.943 9.200 1.00 92.38 81 TYR A O 1
ATOM 628 N N . LEU A 1 82 ? 5.435 8.934 11.005 1.00 89.56 82 LEU A N 1
ATOM 629 C CA . LEU A 1 82 ? 5.023 10.159 10.318 1.00 89.56 82 LEU A CA 1
ATOM 630 C C . LEU A 1 82 ? 6.204 10.891 9.674 1.00 89.56 82 LEU A C 1
ATOM 632 O O . LEU A 1 82 ? 6.118 11.252 8.501 1.00 89.56 82 LEU A O 1
ATOM 636 N N . THR A 1 83 ? 7.323 11.034 10.387 1.00 89.44 83 THR A N 1
ATOM 637 C CA . THR A 1 83 ? 8.549 11.657 9.859 1.00 89.44 83 THR A CA 1
ATOM 638 C C . THR A 1 83 ? 9.129 10.883 8.673 1.00 89.44 83 THR A C 1
ATOM 640 O O . THR A 1 83 ? 9.562 11.476 7.686 1.00 89.44 83 THR A O 1
ATOM 643 N N . ARG A 1 84 ? 9.102 9.545 8.704 1.00 90.50 84 ARG A N 1
ATOM 644 C CA . ARG A 1 84 ? 9.526 8.728 7.552 1.00 90.50 84 ARG A CA 1
ATOM 645 C C . ARG A 1 84 ? 8.584 8.893 6.364 1.00 90.50 84 ARG A C 1
ATOM 647 O O . ARG A 1 84 ? 9.042 9.037 5.233 1.00 90.50 84 ARG A O 1
ATOM 654 N N . GLN A 1 85 ? 7.276 8.904 6.609 1.00 86.44 85 GLN A N 1
ATOM 655 C CA . GLN A 1 85 ? 6.277 9.110 5.561 1.00 86.44 85 GLN A CA 1
ATOM 656 C C . GLN A 1 85 ? 6.388 10.507 4.939 1.00 86.44 85 GLN A C 1
ATOM 658 O O . GLN A 1 85 ? 6.299 10.645 3.720 1.00 86.44 85 GLN A O 1
ATOM 663 N N . SER A 1 86 ? 6.611 11.552 5.738 1.00 85.50 86 SER A N 1
ATOM 664 C CA . SER A 1 86 ? 6.808 12.906 5.217 1.00 85.50 86 SER A CA 1
ATOM 665 C C . SER A 1 86 ? 8.106 13.020 4.418 1.00 85.50 86 SER A C 1
ATOM 667 O O . SER A 1 86 ? 8.072 13.612 3.347 1.00 85.50 86 SER A O 1
ATOM 669 N N . ALA A 1 87 ? 9.201 12.381 4.841 1.00 86.00 87 ALA A N 1
ATOM 670 C CA . ALA A 1 87 ? 10.453 12.347 4.080 1.00 86.00 87 ALA A CA 1
ATOM 671 C C . ALA A 1 87 ? 10.312 11.634 2.720 1.00 86.00 87 ALA A C 1
ATOM 673 O O . ALA A 1 87 ? 10.884 12.081 1.730 1.00 86.00 87 ALA A O 1
ATOM 674 N N . LEU A 1 88 ? 9.518 10.559 2.644 1.00 83.81 88 LEU A N 1
ATOM 675 C CA . LEU A 1 88 ? 9.231 9.852 1.386 1.00 83.81 88 LEU A CA 1
ATOM 676 C C . LEU A 1 88 ? 8.340 10.659 0.434 1.00 83.81 88 LEU A C 1
ATOM 678 O O . LEU A 1 88 ? 8.450 10.530 -0.786 1.00 83.81 88 LEU A O 1
ATOM 682 N N . HIS A 1 89 ? 7.431 11.455 0.995 1.00 75.75 89 HIS A N 1
ATOM 683 C CA . HIS A 1 89 ? 6.484 12.273 0.243 1.00 75.75 89 HIS A CA 1
ATOM 684 C C . HIS A 1 89 ? 6.940 13.714 0.033 1.00 75.75 89 HIS A C 1
ATOM 686 O O . HIS A 1 89 ? 6.279 14.438 -0.716 1.00 75.75 89 HIS A O 1
ATOM 692 N N . ALA A 1 90 ? 8.044 14.131 0.655 1.00 74.12 90 ALA A N 1
ATOM 693 C CA . ALA A 1 90 ? 8.684 15.389 0.347 1.00 74.12 90 ALA A CA 1
ATOM 694 C C . ALA A 1 90 ? 8.951 15.365 -1.159 1.00 74.12 90 ALA A C 1
ATOM 696 O O . ALA A 1 90 ? 9.588 14.419 -1.647 1.00 74.12 90 ALA A O 1
ATOM 697 N N . PRO A 1 91 ? 8.399 16.322 -1.930 1.00 64.50 91 PRO A N 1
ATOM 698 C CA . PRO A 1 91 ? 8.703 16.391 -3.342 1.00 64.50 91 PRO A CA 1
ATOM 699 C C . PRO A 1 91 ? 10.218 16.354 -3.434 1.00 64.50 91 PRO A C 1
ATOM 701 O O . PRO A 1 91 ? 10.903 17.040 -2.677 1.00 64.50 91 PRO A O 1
ATOM 704 N N . SER A 1 92 ? 10.742 15.514 -4.324 1.00 58.50 92 SER A N 1
ATOM 705 C CA . SER A 1 92 ? 12.142 15.578 -4.715 1.00 58.50 92 SER A CA 1
ATOM 706 C C . SER A 1 92 ? 12.332 16.902 -5.460 1.00 58.50 92 SER A C 1
ATOM 708 O O . SER A 1 92 ? 12.568 16.952 -6.665 1.00 58.50 92 SER A O 1
ATOM 710 N N . THR A 1 93 ? 12.176 18.021 -4.753 1.00 56.06 93 THR A N 1
ATOM 711 C CA . THR A 1 93 ? 12.844 19.272 -5.021 1.00 56.06 93 THR A CA 1
ATOM 712 C C . THR A 1 93 ? 14.301 18.941 -4.833 1.00 56.06 93 THR A C 1
ATOM 714 O O . THR A 1 93 ? 14.876 19.098 -3.761 1.00 56.06 93 THR A O 1
ATOM 717 N N . ARG A 1 94 ? 14.837 18.321 -5.890 1.00 49.12 94 ARG A N 1
ATOM 718 C CA . ARG A 1 94 ? 16.121 18.608 -6.489 1.00 49.12 94 ARG A CA 1
ATOM 719 C C . ARG A 1 94 ? 16.828 19.617 -5.601 1.00 49.12 94 ARG A C 1
ATOM 721 O O . ARG A 1 94 ? 16.626 20.821 -5.745 1.00 49.12 94 ARG A O 1
ATOM 728 N N . VAL A 1 95 ? 17.625 19.096 -4.674 1.00 51.16 95 VAL A N 1
ATOM 729 C CA . VAL A 1 95 ? 18.797 19.797 -4.180 1.00 51.16 95 VAL A CA 1
ATOM 730 C C . VAL A 1 95 ? 19.634 19.998 -5.441 1.00 51.16 95 VAL A C 1
ATOM 732 O O . VAL A 1 95 ? 20.501 19.203 -5.791 1.00 51.16 95 VAL A O 1
ATOM 735 N N . LEU A 1 96 ? 19.253 21.000 -6.238 1.00 52.19 96 LEU A N 1
ATOM 736 C CA . LEU A 1 96 ? 20.178 21.709 -7.083 1.00 52.19 96 LEU A CA 1
ATOM 737 C C . LEU A 1 96 ? 21.143 22.267 -6.064 1.00 52.19 96 LEU A C 1
ATOM 739 O O . LEU A 1 96 ? 20.837 23.234 -5.377 1.00 52.19 96 LEU A O 1
ATOM 743 N N . PHE A 1 97 ? 22.209 21.497 -5.877 1.00 46.97 97 PHE A N 1
ATOM 744 C CA . PHE A 1 97 ? 23.463 21.896 -5.299 1.00 46.97 97 PHE A CA 1
ATOM 745 C C . PHE A 1 97 ? 23.573 23.421 -5.325 1.00 46.97 97 PHE A C 1
ATOM 747 O O . PHE A 1 97 ? 23.914 24.004 -6.355 1.00 46.97 97 PHE A O 1
ATOM 754 N N . SER A 1 98 ? 23.340 24.052 -4.176 1.00 49.44 98 SER A N 1
ATOM 755 C CA . SER A 1 98 ? 24.170 25.180 -3.792 1.00 49.44 98 SER A CA 1
ATOM 756 C C . SER A 1 98 ? 25.566 24.589 -3.678 1.00 49.44 98 SER A C 1
ATOM 758 O O . SER A 1 98 ? 25.968 24.086 -2.630 1.00 49.44 98 SER A O 1
ATOM 760 N N . ALA A 1 99 ? 26.239 24.489 -4.825 1.00 46.69 99 ALA A N 1
ATOM 761 C CA . ALA A 1 99 ? 27.645 24.177 -4.870 1.00 46.69 99 ALA A CA 1
ATOM 762 C C . ALA A 1 99 ? 28.305 25.180 -3.917 1.00 46.69 99 ALA A C 1
ATOM 764 O O . ALA A 1 99 ? 28.064 26.379 -4.081 1.00 46.69 99 ALA A O 1
ATOM 765 N N . PRO A 1 100 ? 29.052 24.727 -2.895 1.00 52.25 100 PRO A N 1
ATOM 766 C CA . PRO A 1 100 ? 29.799 25.652 -2.062 1.00 52.25 100 PRO A CA 1
ATOM 767 C C . PRO A 1 100 ? 30.646 26.500 -3.004 1.00 52.25 100 PRO A C 1
ATOM 769 O O . PRO A 1 100 ? 31.311 25.944 -3.884 1.00 52.25 100 PRO A O 1
ATOM 772 N N . GLU A 1 101 ? 30.548 27.825 -2.872 1.00 50.81 101 GLU A N 1
ATOM 773 C CA . GLU A 1 101 ? 31.350 28.783 -3.624 1.00 50.81 101 GLU A CA 1
ATOM 774 C C . GLU A 1 101 ? 32.812 28.347 -3.545 1.00 50.81 101 GLU A C 1
ATOM 776 O O . GLU A 1 101 ? 33.501 28.537 -2.539 1.00 50.81 101 GLU A O 1
ATOM 781 N N . ARG A 1 102 ? 33.289 27.701 -4.613 1.00 49.81 102 ARG A N 1
ATOM 782 C CA . ARG A 1 102 ? 34.707 27.446 -4.794 1.00 49.81 102 ARG A CA 1
ATOM 783 C C . ARG A 1 102 ? 35.334 28.805 -5.032 1.00 49.81 102 ARG A C 1
ATOM 785 O O . ARG A 1 102 ? 35.242 29.366 -6.121 1.00 49.81 102 ARG A O 1
ATOM 792 N N . ARG A 1 103 ? 35.920 29.339 -3.964 1.00 54.78 103 ARG A N 1
ATOM 793 C CA . ARG A 1 103 ? 36.815 30.487 -4.005 1.00 54.78 103 ARG A CA 1
ATOM 794 C C . ARG A 1 103 ? 37.866 30.252 -5.093 1.00 54.78 103 ARG A C 1
ATOM 796 O O . ARG A 1 103 ? 38.532 29.225 -5.089 1.00 54.78 103 ARG A O 1
ATOM 803 N N . GLY A 1 104 ? 37.932 31.223 -6.002 1.00 57.56 10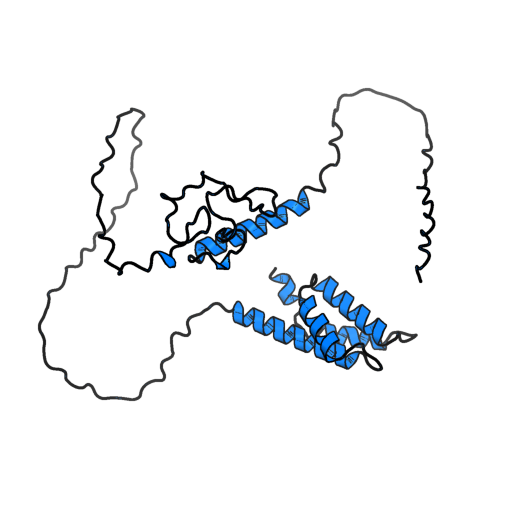4 GLY A N 1
ATOM 804 C CA . GLY A 1 104 ? 38.971 31.515 -6.990 1.00 57.56 104 GLY A CA 1
ATOM 805 C C . GLY A 1 104 ? 40.001 30.435 -7.302 1.00 57.56 104 GLY A C 1
ATOM 806 O O . GLY A 1 104 ? 41.059 30.411 -6.684 1.00 57.56 104 GLY A O 1
ATOM 807 N N . ASP A 1 105 ? 39.758 29.686 -8.376 1.00 48.16 105 ASP A N 1
ATOM 808 C CA . ASP A 1 105 ? 40.840 29.123 -9.179 1.00 48.16 105 ASP A CA 1
ATOM 809 C C . ASP A 1 105 ? 40.910 29.863 -10.517 1.00 48.16 105 ASP A C 1
ATOM 811 O O . ASP A 1 105 ? 39.905 30.081 -11.199 1.00 48.16 105 ASP A O 1
ATOM 815 N N . LYS A 1 106 ? 42.120 30.321 -10.833 1.00 62.69 106 LYS A N 1
ATOM 816 C CA . LYS A 1 106 ? 42.454 31.217 -11.943 1.00 62.69 106 LYS A CA 1
ATOM 817 C C . LYS A 1 106 ? 42.079 30.606 -13.305 1.00 62.69 106 LYS A C 1
ATOM 819 O O . LYS A 1 106 ? 42.214 29.394 -13.488 1.00 62.69 106 LYS A O 1
ATOM 824 N N . PRO A 1 107 ? 41.690 31.426 -14.298 1.00 52.84 107 PRO A N 1
ATOM 825 C CA . PRO A 1 107 ? 41.471 30.952 -15.657 1.00 52.84 107 PRO A CA 1
ATOM 826 C C . PRO A 1 107 ? 42.811 30.504 -16.249 1.00 52.84 107 PRO A C 1
ATOM 828 O O . PRO A 1 107 ? 43.719 31.305 -16.455 1.00 52.84 107 PRO A O 1
ATOM 831 N N . ARG A 1 108 ? 42.954 29.200 -16.499 1.00 57.62 108 ARG A N 1
ATOM 832 C CA . ARG A 1 108 ? 44.060 28.668 -17.292 1.00 57.62 108 ARG A CA 1
ATOM 833 C C . ARG A 1 108 ? 43.683 28.827 -18.759 1.00 57.62 108 ARG A C 1
ATOM 835 O O . ARG A 1 108 ? 42.822 28.100 -19.255 1.00 57.62 108 ARG A O 1
ATOM 842 N N . ASP A 1 109 ? 44.325 29.789 -19.413 1.00 47.91 109 ASP A N 1
ATOM 843 C CA . ASP A 1 109 ? 44.300 29.980 -20.859 1.00 47.91 109 ASP A CA 1
ATOM 844 C C . ASP A 1 109 ? 44.501 28.645 -21.573 1.00 47.91 109 ASP A C 1
ATOM 846 O O . ASP A 1 109 ? 45.555 28.007 -21.478 1.00 47.91 109 ASP A O 1
ATOM 850 N N . ARG A 1 110 ? 43.466 28.202 -22.288 1.00 49.31 110 ARG A N 1
ATOM 851 C CA . ARG A 1 110 ? 43.577 27.098 -23.234 1.00 49.31 110 ARG A CA 1
ATOM 852 C C . ARG A 1 110 ? 43.525 27.700 -24.637 1.00 49.31 110 ARG A C 1
ATOM 854 O O . ARG A 1 110 ? 42.467 28.191 -25.035 1.00 49.31 110 ARG A O 1
ATOM 861 N N . PRO A 1 111 ? 44.642 27.699 -25.382 1.00 59.16 111 PRO A N 1
ATOM 862 C CA . PRO A 1 111 ? 44.682 28.291 -26.703 1.00 59.16 111 PRO A CA 1
ATOM 863 C C . PRO A 1 111 ? 43.950 27.390 -27.702 1.00 59.16 111 PRO A C 1
ATOM 865 O O . PRO A 1 111 ? 44.208 26.192 -27.791 1.00 59.16 111 PRO A O 1
ATOM 868 N N . GLY A 1 112 ? 43.034 28.010 -28.444 1.00 51.62 112 GLY A N 1
ATOM 869 C CA . GLY A 1 112 ? 42.731 27.728 -29.845 1.00 51.62 112 GLY A CA 1
ATOM 870 C C . GLY A 1 112 ? 42.373 26.295 -30.248 1.00 51.62 112 GLY A C 1
ATOM 871 O O . GLY A 1 112 ? 43.244 25.481 -30.544 1.00 51.62 112 GLY A O 1
ATOM 872 N N . LYS A 1 113 ? 41.083 26.066 -30.525 1.00 48.00 113 LYS A N 1
ATOM 873 C CA . LYS A 1 113 ? 40.725 25.364 -31.764 1.00 48.00 113 LYS A CA 1
ATOM 874 C C . LYS A 1 113 ? 39.415 25.890 -32.355 1.00 48.00 113 LYS A C 1
ATOM 876 O O . LYS A 1 113 ? 38.402 25.987 -31.671 1.00 48.00 113 LYS A O 1
ATOM 881 N N . ALA A 1 114 ? 39.549 26.303 -33.614 1.00 44.19 114 ALA A N 1
ATOM 882 C CA . ALA A 1 114 ? 38.580 26.819 -34.580 1.00 44.19 114 ALA A CA 1
ATOM 883 C C . ALA A 1 114 ? 37.159 26.241 -34.419 1.00 44.19 114 ALA A C 1
ATOM 885 O O . ALA A 1 114 ? 36.996 25.043 -34.234 1.00 44.19 114 ALA A O 1
ATOM 886 N N . ARG A 1 115 ? 36.137 27.101 -34.296 1.00 52.06 115 ARG A N 1
ATOM 887 C CA . ARG A 1 115 ? 35.277 27.627 -35.386 1.00 52.06 115 ARG A CA 1
ATOM 888 C C . ARG A 1 115 ? 34.528 26.526 -36.147 1.00 52.06 115 ARG A C 1
ATOM 890 O O . ARG A 1 115 ? 35.032 26.031 -37.144 1.00 52.06 115 ARG A O 1
ATOM 897 N N . ASP A 1 116 ? 33.279 26.311 -35.739 1.00 48.34 116 ASP A N 1
ATOM 898 C CA . ASP A 1 116 ? 32.188 25.899 -36.626 1.00 48.34 116 ASP A CA 1
ATOM 899 C C . ASP A 1 116 ? 31.078 26.977 -36.603 1.00 48.34 116 ASP A C 1
ATOM 901 O O . ASP A 1 116 ? 30.908 27.651 -35.578 1.00 48.34 116 ASP A O 1
ATOM 905 N N . PRO A 1 117 ? 30.367 27.219 -37.722 1.00 62.78 117 PRO A N 1
ATOM 906 C CA . PRO A 1 117 ? 29.579 28.431 -37.939 1.00 62.78 117 PRO A CA 1
ATOM 907 C C . PRO A 1 117 ? 28.185 28.418 -37.277 1.00 62.78 117 PRO A C 1
ATOM 909 O O . PRO A 1 117 ? 27.632 27.358 -36.976 1.00 62.78 117 PRO A O 1
ATOM 912 N N . PRO A 1 118 ? 27.574 29.605 -37.074 1.00 55.38 118 PRO A N 1
ATOM 913 C CA . PRO A 1 118 ? 26.294 29.742 -36.393 1.00 55.38 118 PRO A CA 1
ATOM 914 C C . PRO A 1 118 ? 25.139 29.324 -37.309 1.00 55.38 118 PRO A C 1
ATOM 916 O O . PRO A 1 118 ? 24.846 29.987 -38.305 1.00 55.38 118 PRO A O 1
ATOM 919 N N . PHE A 1 119 ? 24.425 28.258 -36.942 1.00 48.91 119 PHE A N 1
ATOM 920 C CA . PHE A 1 119 ? 23.126 27.977 -37.544 1.00 48.91 119 PHE A CA 1
ATOM 921 C C . PHE A 1 119 ? 22.137 29.091 -37.189 1.00 48.91 119 PHE A C 1
ATOM 923 O O . PHE A 1 119 ? 21.901 29.423 -36.025 1.00 48.91 119 PHE A O 1
ATOM 930 N N . ALA A 1 120 ? 21.599 29.679 -38.251 1.00 51.34 120 ALA A N 1
ATOM 931 C CA . ALA A 1 120 ? 20.718 30.824 -38.251 1.00 51.34 120 ALA A CA 1
ATOM 932 C C . ALA A 1 120 ? 19.464 30.628 -37.386 1.00 51.34 120 ALA A C 1
ATOM 934 O O . ALA A 1 120 ? 18.785 29.600 -37.406 1.00 51.34 120 ALA A O 1
ATOM 935 N N . LYS A 1 121 ? 19.124 31.706 -36.678 1.00 53.66 121 LYS A N 1
ATOM 936 C CA . LYS A 1 121 ? 17.827 31.955 -36.056 1.00 53.66 121 LYS A CA 1
ATOM 937 C C . LYS A 1 121 ? 16.742 31.979 -37.140 1.00 53.66 121 LYS A C 1
ATOM 939 O O . LYS A 1 121 ? 16.552 33.008 -37.775 1.00 53.66 121 LYS A O 1
ATOM 944 N N . ASN A 1 122 ? 15.970 30.906 -37.284 1.00 47.28 122 ASN A N 1
ATOM 945 C CA . ASN A 1 122 ? 14.645 30.987 -37.901 1.00 47.28 122 ASN A CA 1
ATOM 946 C C . ASN A 1 122 ? 13.593 31.187 -36.806 1.00 47.28 122 ASN A C 1
ATOM 948 O O . ASN A 1 122 ? 13.007 30.244 -36.278 1.00 47.28 122 ASN A O 1
ATOM 952 N N . ARG A 1 123 ? 13.376 32.463 -36.460 1.00 49.47 123 ARG A N 1
ATOM 953 C CA . ARG A 1 123 ? 12.143 32.941 -35.829 1.00 49.47 123 ARG A CA 1
ATOM 954 C C . ARG A 1 123 ? 11.042 32.911 -36.893 1.00 49.47 123 ARG A C 1
ATOM 956 O O . ARG A 1 123 ? 10.892 33.862 -37.647 1.00 49.47 123 ARG A O 1
ATOM 963 N N . GLY A 1 124 ? 10.300 31.811 -36.960 1.00 41.97 124 GLY A N 1
ATOM 964 C CA . GLY A 1 124 ? 9.026 31.740 -37.673 1.00 41.97 124 GLY A CA 1
ATOM 965 C C . GLY A 1 124 ? 7.884 31.856 -36.671 1.00 41.97 124 GLY A C 1
ATOM 966 O O . GLY A 1 124 ? 7.627 30.917 -35.921 1.00 41.97 124 GLY A O 1
ATOM 967 N N . ALA A 1 125 ? 7.236 33.017 -36.633 1.00 49.72 125 ALA A N 1
ATOM 968 C CA . ALA A 1 125 ? 5.975 33.225 -35.934 1.00 49.72 125 ALA A CA 1
ATOM 969 C C . ALA A 1 125 ? 4.871 32.327 -36.536 1.00 49.72 125 ALA A C 1
ATOM 971 O O . ALA A 1 125 ? 4.839 32.157 -37.757 1.00 49.72 125 ALA A O 1
ATOM 972 N N . PRO A 1 126 ? 3.941 31.769 -35.743 1.00 58.72 126 PRO A N 1
ATOM 973 C CA . PRO A 1 126 ? 2.708 31.230 -36.300 1.00 58.72 126 PRO A CA 1
ATOM 974 C C . PRO A 1 126 ? 1.781 32.398 -36.679 1.00 58.72 126 PRO A C 1
ATOM 976 O O . PRO A 1 126 ? 1.508 33.244 -35.823 1.00 58.72 126 PRO A O 1
ATOM 979 N N . PRO A 1 127 ? 1.268 32.482 -37.920 1.00 56.69 127 PRO A N 1
ATOM 980 C CA . PRO A 1 127 ? 0.210 33.426 -38.207 1.00 56.69 127 PRO A CA 1
ATOM 981 C C . PRO A 1 127 ? -1.084 32.968 -37.532 1.00 56.69 127 PRO A C 1
ATOM 983 O O . PRO A 1 127 ? -1.460 31.791 -37.545 1.00 56.69 127 PRO A O 1
ATOM 986 N N . ASN A 1 128 ? -1.720 33.968 -36.936 1.00 51.72 128 ASN A N 1
ATOM 987 C CA . ASN A 1 128 ? -3.110 34.052 -36.534 1.00 51.72 128 ASN A CA 1
ATOM 988 C C . ASN A 1 128 ? -4.035 33.178 -37.410 1.00 51.72 128 ASN A C 1
ATOM 990 O O . ASN A 1 128 ? -4.022 33.276 -38.637 1.00 51.72 128 ASN A O 1
ATOM 994 N N . ARG A 1 129 ? -4.825 32.310 -36.767 1.00 51.81 129 ARG A N 1
ATOM 995 C CA . ARG A 1 129 ? -5.784 31.409 -37.419 1.00 51.81 129 ARG A CA 1
ATOM 996 C C . ARG A 1 129 ? -7.201 31.678 -36.921 1.00 51.81 129 ARG A C 1
ATOM 998 O O . ARG A 1 129 ? -7.909 30.757 -36.526 1.00 51.81 129 ARG A O 1
ATOM 1005 N N . GLU A 1 130 ? -7.608 32.935 -36.969 1.00 52.81 130 GLU A N 1
ATOM 1006 C CA . GLU A 1 130 ? -9.013 33.330 -36.990 1.00 52.81 130 GLU A CA 1
ATOM 1007 C C . GLU A 1 130 ? -9.437 33.491 -38.456 1.00 52.81 130 GLU A C 1
ATOM 1009 O O . GLU A 1 130 ? -8.711 34.073 -39.255 1.00 52.81 130 GLU A O 1
ATOM 1014 N N . ASN A 1 131 ? -10.593 32.924 -38.813 1.00 56.28 131 ASN A N 1
ATOM 1015 C CA . ASN A 1 131 ? -11.153 32.772 -40.170 1.00 56.28 131 ASN A CA 1
ATOM 1016 C C . ASN A 1 131 ? -10.703 31.526 -40.950 1.00 56.28 131 ASN A C 1
ATOM 1018 O O . ASN A 1 131 ? -10.038 31.594 -41.982 1.00 56.28 131 ASN A O 1
ATOM 1022 N N . ARG A 1 132 ? -11.175 30.351 -40.507 1.00 47.06 132 ARG A N 1
ATOM 1023 C CA . ARG A 1 132 ? -11.314 29.183 -41.391 1.00 47.06 132 ARG A CA 1
ATOM 1024 C C . ARG A 1 132 ? -12.801 28.928 -41.687 1.00 47.06 132 ARG A C 1
ATOM 1026 O O . ARG A 1 132 ? -13.497 28.449 -40.791 1.00 47.06 132 ARG A O 1
ATOM 1033 N N . PRO A 1 133 ? -13.295 29.197 -42.910 1.00 57.84 133 PRO A N 1
ATOM 1034 C CA . PRO A 1 133 ? -14.637 28.793 -43.314 1.00 57.84 133 PRO A CA 1
ATOM 1035 C C . PRO A 1 133 ? -14.742 27.262 -43.419 1.00 57.84 133 PRO A C 1
ATOM 1037 O O . PRO A 1 133 ? -13.793 26.577 -43.814 1.00 57.84 133 PRO A O 1
ATOM 1040 N N . LYS A 1 134 ? -15.906 26.729 -43.024 1.00 59.22 134 LYS A N 1
ATOM 1041 C CA . LYS A 1 134 ? -16.302 25.318 -43.165 1.00 59.22 134 LYS A CA 1
ATOM 1042 C C . LYS A 1 134 ? -16.323 24.919 -44.647 1.00 59.22 134 LYS A C 1
ATOM 1044 O O . LYS A 1 134 ? -17.013 25.589 -45.409 1.00 59.22 134 LYS A O 1
ATOM 1049 N N . PRO A 1 135 ? -15.709 23.790 -45.041 1.00 51.62 135 PRO A N 1
ATOM 1050 C CA . PRO A 1 135 ? -16.102 23.097 -46.251 1.00 51.62 135 PRO A CA 1
ATOM 1051 C C . PRO A 1 135 ? -16.948 21.863 -45.936 1.00 51.62 135 PRO A C 1
ATOM 1053 O O . PRO A 1 135 ? -16.700 21.103 -44.997 1.00 51.62 135 PRO A O 1
ATOM 1056 N N . SER A 1 136 ? -17.958 21.745 -46.781 1.00 48.19 136 SER A N 1
ATOM 1057 C CA . SER A 1 136 ? -18.995 20.742 -46.917 1.00 48.19 136 SER A CA 1
ATOM 1058 C C . SER A 1 136 ? -18.522 19.290 -46.998 1.00 48.19 136 SER A C 1
ATOM 1060 O O . SER A 1 136 ? -17.378 18.973 -47.317 1.00 48.19 136 SER A O 1
ATOM 1062 N N . ALA A 1 137 ? -19.494 18.415 -46.746 1.00 53.28 137 ALA A N 1
ATOM 1063 C CA . ALA A 1 137 ? -19.490 16.992 -47.034 1.00 53.28 137 ALA A CA 1
ATOM 1064 C C . ALA A 1 137 ? -19.035 16.667 -48.470 1.00 53.28 137 ALA A C 1
ATOM 1066 O O . ALA A 1 137 ? -19.407 17.353 -49.417 1.00 53.28 137 ALA A O 1
ATOM 1067 N N . GLY A 1 138 ? -18.285 15.577 -48.624 1.00 42.75 138 GLY A N 1
ATOM 1068 C CA . GLY A 1 138 ? -17.917 15.027 -49.928 1.00 42.75 138 GLY A CA 1
ATOM 1069 C C . GLY A 1 138 ? -16.673 14.157 -49.820 1.00 42.75 138 GLY A C 1
ATOM 1070 O O . GLY A 1 138 ? -15.595 14.644 -49.496 1.00 42.75 138 GLY A O 1
ATOM 1071 N N . GLY A 1 139 ? -16.836 12.849 -50.011 1.00 47.56 139 GLY A N 1
ATOM 1072 C CA . GLY A 1 139 ? -15.773 11.866 -49.834 1.00 47.56 139 GLY A CA 1
ATOM 1073 C C . GLY A 1 139 ? -14.621 11.997 -50.831 1.00 47.56 139 GLY A C 1
ATOM 1074 O O . GLY A 1 139 ? -14.801 12.414 -51.967 1.00 47.56 139 GLY A O 1
ATOM 1075 N N . ALA A 1 140 ? -13.442 11.542 -50.413 1.00 44.19 140 ALA A N 1
ATOM 1076 C CA . ALA A 1 140 ? -12.401 11.062 -51.312 1.00 44.19 140 ALA A CA 1
ATOM 1077 C C . ALA A 1 140 ? -11.463 10.122 -50.545 1.00 44.19 140 ALA A C 1
ATOM 1079 O O . ALA A 1 140 ? -10.917 10.468 -49.495 1.00 44.19 140 ALA A O 1
ATOM 1080 N N . LYS A 1 141 ? -11.298 8.910 -51.084 1.00 55.75 141 LYS A N 1
ATOM 1081 C CA . LYS A 1 141 ? -10.301 7.911 -50.690 1.00 55.75 141 LYS A CA 1
ATOM 1082 C C . LYS A 1 141 ? -8.901 8.527 -50.805 1.00 55.75 141 LYS A C 1
ATOM 1084 O O . LYS A 1 141 ? -8.323 8.568 -51.883 1.00 55.75 141 LYS A O 1
ATOM 1089 N N . GLY A 1 142 ? -8.362 9.010 -49.691 1.00 43.41 142 GLY A N 1
ATOM 1090 C CA . GLY A 1 142 ? -6.980 9.467 -49.599 1.00 43.41 142 GLY A CA 1
ATOM 1091 C C . GLY A 1 142 ? -6.062 8.305 -49.243 1.00 43.41 142 GLY A C 1
ATOM 1092 O O . GLY A 1 142 ? -6.077 7.846 -48.100 1.00 43.41 142 GLY A O 1
ATOM 1093 N N . GLN A 1 143 ? -5.259 7.856 -50.212 1.00 51.56 143 GLN A N 1
ATOM 1094 C CA . GLN A 1 143 ? -4.057 7.054 -49.987 1.00 51.56 143 GLN A CA 1
ATOM 1095 C C . GLN A 1 143 ? -3.237 7.698 -48.861 1.00 51.56 143 GLN A C 1
ATOM 1097 O O . GLN A 1 143 ? -2.673 8.787 -49.005 1.00 51.56 143 GLN A O 1
ATOM 1102 N N . ARG A 1 144 ? -3.216 7.047 -47.696 1.00 48.50 144 ARG A N 1
ATOM 1103 C CA . ARG A 1 144 ? -2.366 7.461 -46.585 1.00 48.50 144 ARG A CA 1
ATOM 1104 C C . ARG A 1 144 ? -0.944 7.046 -46.926 1.00 48.50 144 ARG A C 1
ATOM 1106 O O . ARG A 1 144 ? -0.602 5.884 -46.803 1.00 48.50 144 ARG A O 1
ATOM 1113 N N . ARG A 1 145 ? -0.170 8.036 -47.367 1.00 47.09 145 ARG A N 1
ATOM 1114 C CA . ARG A 1 145 ? 1.289 8.043 -47.511 1.00 47.09 145 ARG A CA 1
ATOM 1115 C C . ARG A 1 145 ? 1.977 7.092 -46.520 1.00 47.09 145 ARG A C 1
ATOM 1117 O O . ARG A 1 145 ? 2.031 7.384 -45.325 1.00 47.09 145 ARG A O 1
ATOM 1124 N N . ASP A 1 146 ? 2.551 6.026 -47.065 1.00 54.00 146 ASP A N 1
ATOM 1125 C CA . ASP A 1 146 ? 3.430 5.053 -46.406 1.00 54.00 146 ASP A CA 1
ATOM 1126 C C . ASP A 1 146 ? 4.885 5.563 -46.248 1.00 54.00 146 ASP A C 1
ATOM 1128 O O . ASP A 1 146 ? 5.797 4.811 -45.917 1.00 54.00 146 ASP A O 1
ATOM 1132 N N . ASP A 1 147 ? 5.136 6.868 -46.404 1.00 52.16 147 ASP A N 1
ATOM 1133 C CA . ASP A 1 147 ? 6.494 7.422 -46.540 1.00 52.16 147 ASP A CA 1
ATOM 1134 C C . ASP A 1 147 ? 7.004 8.197 -45.319 1.00 52.16 147 ASP A C 1
ATOM 1136 O O . ASP A 1 147 ? 7.548 9.296 -45.434 1.00 52.16 147 ASP A O 1
ATOM 1140 N N . ARG A 1 148 ? 6.871 7.628 -44.116 1.00 51.59 148 ARG A N 1
ATOM 1141 C CA . ARG A 1 148 ? 7.716 8.019 -42.965 1.00 51.59 148 ARG A CA 1
ATOM 1142 C C . ARG A 1 148 ? 8.186 6.813 -42.159 1.00 51.59 148 ARG A C 1
ATOM 1144 O O . ARG A 1 148 ? 8.182 6.823 -40.930 1.00 51.59 148 ARG A O 1
ATOM 1151 N N . LYS A 1 149 ? 8.695 5.793 -42.853 1.00 55.78 149 LYS A N 1
ATOM 1152 C CA . LYS A 1 149 ? 9.585 4.782 -42.265 1.00 55.78 149 LYS A CA 1
ATOM 1153 C C . LYS A 1 149 ? 10.985 5.384 -42.087 1.00 55.78 149 LYS A C 1
ATOM 1155 O O . LYS A 1 149 ? 11.956 4.970 -42.708 1.00 55.78 149 LYS A O 1
ATOM 1160 N N . GLY A 1 150 ? 11.079 6.397 -41.222 1.00 48.72 150 GLY A N 1
ATOM 1161 C CA . GLY A 1 150 ? 12.340 6.874 -40.666 1.00 48.72 150 GLY A CA 1
ATOM 1162 C C . GLY A 1 150 ? 12.897 5.792 -39.751 1.00 48.72 150 GLY A C 1
ATOM 1163 O O . GLY A 1 150 ? 12.655 5.803 -38.544 1.00 48.72 150 GLY A O 1
ATOM 1164 N N . GLY A 1 151 ? 13.575 4.818 -40.356 1.00 47.03 151 GLY A N 1
ATOM 1165 C CA . GLY A 1 151 ? 14.273 3.741 -39.678 1.00 47.03 151 GLY A CA 1
ATOM 1166 C C . GLY A 1 151 ? 15.350 4.315 -38.772 1.00 47.03 151 GLY A C 1
ATOM 1167 O O . GLY A 1 151 ? 16.487 4.520 -39.186 1.00 47.03 151 GLY A O 1
ATOM 1168 N N . ARG A 1 152 ? 15.003 4.546 -37.503 1.00 52.06 152 ARG A N 1
ATOM 1169 C CA . ARG A 1 152 ? 16.004 4.556 -36.442 1.00 52.06 152 ARG A CA 1
ATOM 1170 C C . ARG A 1 152 ? 16.595 3.154 -36.435 1.00 52.06 152 ARG A C 1
ATOM 1172 O O . ARG A 1 152 ? 15.951 2.227 -35.949 1.00 52.06 152 ARG A O 1
ATOM 1179 N N . LYS A 1 153 ? 17.778 2.998 -37.038 1.00 51.66 153 LYS A N 1
ATOM 1180 C CA . LYS A 1 153 ? 18.603 1.803 -36.868 1.00 51.66 153 LYS A CA 1
ATOM 1181 C C . LYS A 1 153 ? 18.644 1.528 -35.359 1.00 51.66 153 LYS A C 1
ATOM 1183 O O . LYS A 1 153 ? 19.043 2.435 -34.622 1.00 51.66 153 LYS A O 1
ATOM 1188 N N . PRO A 1 154 ? 18.155 0.374 -34.873 1.00 55.31 154 PRO A N 1
ATOM 1189 C CA . PRO A 1 154 ? 18.322 0.026 -33.475 1.00 55.31 154 PRO A CA 1
ATOM 1190 C C . PRO A 1 154 ? 19.830 -0.010 -33.249 1.00 55.31 154 PRO A C 1
ATOM 1192 O O . PRO A 1 154 ? 20.528 -0.815 -33.860 1.00 55.31 154 PRO A O 1
ATOM 1195 N N . GLY A 1 155 ? 20.338 0.961 -32.486 1.00 47.56 155 GLY A N 1
ATOM 1196 C CA . GLY A 1 155 ? 21.749 1.019 -32.138 1.00 47.56 155 GLY A CA 1
ATOM 1197 C C . GLY A 1 155 ? 22.140 -0.340 -31.585 1.00 47.56 155 GLY A C 1
ATOM 1198 O O . GLY A 1 155 ? 21.453 -0.841 -30.692 1.00 47.56 155 GLY A O 1
ATOM 1199 N N . GLY A 1 156 ? 23.168 -0.939 -32.188 1.00 46.34 156 GLY A N 1
ATOM 1200 C CA . GLY A 1 156 ? 23.705 -2.246 -31.843 1.00 46.34 156 GLY A CA 1
ATOM 1201 C C . GLY A 1 156 ? 24.194 -2.258 -30.405 1.00 46.34 156 GLY A C 1
ATOM 1202 O O . GLY A 1 156 ? 25.375 -2.088 -30.137 1.00 46.34 156 GLY A O 1
ATOM 1203 N N . LYS A 1 157 ? 23.261 -2.431 -29.472 1.00 59.31 157 LYS A N 1
ATOM 1204 C CA . LYS A 1 157 ? 23.568 -3.034 -28.190 1.00 59.31 157 LYS A CA 1
ATOM 1205 C C . LYS A 1 157 ? 23.830 -4.493 -28.514 1.00 59.31 157 LYS A C 1
ATOM 1207 O O . LYS A 1 157 ? 22.990 -5.125 -29.158 1.00 59.31 157 LYS A O 1
ATOM 1212 N N . GLU A 1 158 ? 25.020 -4.950 -28.150 1.00 60.75 158 GLU A N 1
ATOM 1213 C CA . GLU A 1 158 ? 25.445 -6.346 -28.195 1.00 60.75 158 GLU A CA 1
ATOM 1214 C C . GLU A 1 158 ? 24.295 -7.292 -27.825 1.00 60.75 158 GLU A C 1
ATOM 1216 O O . GLU A 1 158 ? 23.410 -6.881 -27.064 1.00 60.75 158 GLU A O 1
ATOM 1221 N N . PRO A 1 159 ? 24.261 -8.519 -28.380 1.00 60.00 159 PRO A N 1
ATOM 1222 C CA . PRO A 1 159 ? 23.188 -9.475 -28.143 1.00 60.00 159 PRO A CA 1
ATOM 1223 C C . PRO A 1 159 ? 23.085 -9.761 -26.646 1.00 60.00 159 PRO A C 1
ATOM 1225 O O . PRO A 1 159 ? 23.740 -10.657 -26.133 1.00 60.00 159 PRO A O 1
ATOM 1228 N N . ALA A 1 160 ? 22.262 -8.971 -25.951 1.00 62.53 160 ALA A N 1
ATOM 1229 C CA . ALA A 1 160 ? 21.961 -9.155 -24.548 1.00 62.53 160 ALA A CA 1
ATOM 1230 C C . ALA A 1 160 ? 21.505 -10.599 -24.406 1.00 62.53 160 ALA A C 1
ATOM 1232 O O . ALA A 1 160 ? 20.572 -11.010 -25.108 1.00 62.53 160 ALA A O 1
ATOM 1233 N N . ASP A 1 161 ? 22.227 -11.354 -23.581 1.00 72.88 161 ASP A N 1
ATOM 1234 C CA . ASP A 1 161 ? 22.110 -12.797 -23.459 1.00 72.88 161 ASP A CA 1
ATOM 1235 C C . ASP A 1 161 ? 20.646 -13.216 -23.560 1.00 72.88 161 ASP A C 1
ATOM 1237 O O . ASP A 1 161 ? 19.815 -12.858 -22.721 1.00 72.88 161 ASP A O 1
ATOM 1241 N N . LYS A 1 162 ? 20.297 -13.966 -24.613 1.00 71.69 162 LYS A N 1
ATOM 1242 C CA . LYS A 1 162 ? 18.919 -14.441 -24.841 1.00 71.69 162 LYS A CA 1
ATOM 1243 C C . LYS A 1 162 ? 18.390 -15.241 -23.639 1.00 71.69 162 LYS A C 1
ATOM 1245 O O . LYS A 1 162 ? 17.181 -15.367 -23.464 1.00 71.69 162 LYS A O 1
ATOM 1250 N N . ALA A 1 163 ? 19.297 -15.724 -22.787 1.00 75.75 163 ALA A N 1
ATOM 1251 C CA . ALA A 1 163 ? 19.016 -16.338 -21.496 1.00 75.75 163 ALA A CA 1
ATOM 1252 C C . ALA A 1 163 ? 18.344 -15.383 -20.486 1.00 75.75 163 ALA A C 1
ATOM 1254 O O . ALA A 1 163 ? 17.488 -15.817 -19.715 1.00 75.75 163 ALA A O 1
ATOM 1255 N N . ALA A 1 164 ? 18.668 -14.087 -20.502 1.00 80.75 164 ALA A N 1
ATOM 1256 C CA . ALA A 1 164 ? 18.044 -13.080 -19.642 1.00 80.75 164 ALA A CA 1
ATOM 1257 C C . ALA A 1 164 ? 16.672 -12.620 -20.169 1.00 80.75 164 ALA A C 1
ATOM 1259 O O . ALA A 1 164 ? 15.840 -12.118 -19.405 1.00 80.75 164 ALA A O 1
ATOM 1260 N N . LEU A 1 165 ? 16.406 -12.807 -21.467 1.00 86.25 165 LEU A N 1
ATOM 1261 C CA . LEU A 1 165 ? 15.134 -12.442 -22.075 1.00 86.25 165 LEU A CA 1
ATOM 1262 C C . LEU A 1 165 ? 14.051 -13.458 -21.694 1.00 86.25 165 LEU A C 1
ATOM 1264 O O . LEU A 1 165 ? 14.058 -14.609 -22.130 1.00 86.25 165 LEU A O 1
ATOM 1268 N N . ARG A 1 166 ? 13.094 -13.015 -20.876 1.00 91.25 166 ARG A N 1
ATOM 1269 C CA . ARG A 1 166 ? 11.917 -13.803 -20.494 1.00 91.25 166 ARG A CA 1
ATOM 1270 C C . ARG A 1 166 ? 10.742 -13.495 -21.412 1.00 91.25 166 ARG A C 1
ATOM 1272 O O . ARG A 1 166 ? 10.403 -12.333 -21.642 1.00 91.25 166 ARG A O 1
ATOM 1279 N N . CYS A 1 167 ? 10.071 -14.534 -21.891 1.00 92.19 167 CYS A N 1
ATOM 1280 C CA . CYS A 1 167 ? 8.869 -14.403 -22.692 1.00 92.19 167 CYS A CA 1
ATOM 1281 C C . CYS A 1 167 ? 7.749 -13.752 -21.874 1.00 92.19 167 CYS A C 1
ATOM 1283 O O . CYS A 1 167 ? 7.304 -14.282 -20.857 1.00 92.19 167 CYS A O 1
ATOM 1285 N N . HIS A 1 168 ? 7.221 -12.627 -22.357 1.00 91.25 168 HIS A N 1
ATOM 1286 C CA . HIS A 1 168 ? 6.134 -11.918 -21.681 1.00 91.25 168 HIS A CA 1
ATOM 1287 C C . HIS A 1 168 ? 4.824 -12.711 -21.608 1.00 91.25 168 HIS A C 1
ATOM 1289 O O . HIS A 1 168 ? 3.996 -12.375 -20.770 1.00 91.25 168 HIS A O 1
ATOM 1295 N N . ARG A 1 169 ? 4.611 -13.731 -22.455 1.00 93.25 169 ARG A N 1
ATOM 1296 C CA . ARG A 1 169 ? 3.381 -14.543 -22.462 1.00 93.25 169 ARG A CA 1
ATOM 1297 C C . ARG A 1 169 ? 3.431 -15.701 -21.468 1.00 93.25 169 ARG A C 1
ATOM 1299 O O . ARG A 1 169 ? 2.476 -15.891 -20.725 1.00 93.25 169 ARG A O 1
ATOM 1306 N N . CYS A 1 170 ? 4.518 -16.471 -21.452 1.00 92.25 170 CYS A N 1
ATOM 1307 C CA . CYS A 1 170 ? 4.621 -17.685 -20.635 1.00 92.25 170 CYS A CA 1
ATOM 1308 C C . CYS A 1 170 ? 5.616 -17.584 -19.471 1.00 92.25 170 CYS A C 1
ATOM 1310 O O . CYS A 1 170 ? 5.664 -18.493 -18.650 1.00 92.25 170 CYS A O 1
ATOM 1312 N N . GLY A 1 171 ? 6.419 -16.519 -19.405 1.00 90.25 171 GLY A N 1
ATOM 1313 C CA . GLY A 1 171 ? 7.423 -16.292 -18.365 1.00 90.25 171 GLY A CA 1
ATOM 1314 C C . GLY A 1 171 ? 8.738 -17.063 -18.534 1.00 90.25 171 GLY A C 1
ATOM 1315 O O . GLY A 1 171 ? 9.704 -16.721 -17.853 1.00 90.25 171 GLY A O 1
ATOM 1316 N N . ALA A 1 172 ? 8.805 -18.057 -19.427 1.00 92.00 172 ALA A N 1
ATOM 1317 C CA . ALA A 1 172 ? 10.020 -18.837 -19.669 1.00 92.00 172 ALA A CA 1
ATOM 1318 C C . ALA A 1 172 ? 11.092 -18.006 -20.393 1.00 92.00 172 ALA A C 1
ATOM 1320 O O . ALA A 1 172 ? 10.770 -17.164 -21.233 1.00 92.00 172 ALA A O 1
ATOM 1321 N N . SER A 1 173 ? 12.360 -18.230 -20.056 1.00 93.12 173 SER A N 1
ATOM 1322 C CA . SER A 1 173 ? 13.504 -17.637 -20.753 1.00 93.12 173 SER A CA 1
ATOM 1323 C C . SER A 1 173 ? 13.754 -18.305 -22.111 1.00 93.12 173 SER A C 1
ATOM 1325 O O . SER A 1 173 ? 13.228 -19.382 -22.398 1.00 93.12 173 SER A O 1
ATOM 1327 N N . GLY A 1 174 ? 14.540 -17.648 -22.968 1.00 93.00 174 GLY A N 1
ATOM 1328 C CA . GLY A 1 174 ? 15.050 -18.231 -24.214 1.00 93.00 174 GLY A CA 1
ATOM 1329 C C . GLY A 1 174 ? 14.215 -17.973 -25.472 1.00 93.00 174 GLY A C 1
ATOM 1330 O O . GLY A 1 174 ? 14.653 -18.339 -26.556 1.00 93.00 174 GLY A O 1
ATOM 1331 N N . HIS A 1 175 ? 13.053 -17.319 -25.367 1.00 93.38 175 HIS A N 1
ATOM 1332 C CA . HIS A 1 175 ? 12.257 -16.916 -26.533 1.00 93.38 175 HIS A CA 1
ATOM 1333 C C . HIS A 1 175 ? 11.457 -15.631 -26.288 1.00 93.38 175 HIS A C 1
ATOM 1335 O O . HIS A 1 175 ? 11.214 -15.212 -25.151 1.00 93.38 175 HIS A O 1
ATOM 1341 N N . THR A 1 176 ? 11.018 -14.999 -27.375 1.00 92.25 176 THR A N 1
ATOM 1342 C CA . THR A 1 176 ? 10.198 -13.779 -27.343 1.00 92.25 176 THR A CA 1
ATOM 1343 C C . THR A 1 176 ? 8.695 -14.076 -27.360 1.00 92.25 176 THR A C 1
ATOM 1345 O O . THR A 1 176 ? 8.253 -15.196 -27.593 1.00 92.25 176 THR A O 1
ATOM 1348 N N . ARG A 1 177 ? 7.852 -13.051 -27.152 1.00 92.06 177 ARG A N 1
ATOM 1349 C CA . ARG A 1 177 ? 6.381 -13.190 -27.218 1.00 92.06 177 ARG A CA 1
ATOM 1350 C C . ARG A 1 177 ? 5.885 -13.742 -28.565 1.00 92.06 177 ARG A C 1
ATOM 1352 O O . ARG A 1 177 ? 4.864 -14.425 -28.584 1.00 92.06 177 ARG A O 1
ATOM 1359 N N . SER A 1 178 ? 6.565 -13.421 -29.665 1.00 93.00 178 SER A N 1
ATOM 1360 C CA . SER A 1 178 ? 6.227 -13.870 -31.024 1.00 93.00 178 SER A CA 1
ATOM 1361 C C . SER A 1 178 ? 6.553 -15.339 -31.275 1.00 93.00 178 SER A C 1
ATOM 1363 O O . SER A 1 178 ? 5.858 -15.980 -32.049 1.00 93.00 178 SER A O 1
ATOM 1365 N N . GLU A 1 179 ? 7.563 -15.871 -30.594 1.00 94.12 179 GLU A N 1
ATOM 1366 C CA . GLU A 1 179 ? 8.051 -17.249 -30.756 1.00 94.12 179 GLU A CA 1
ATOM 1367 C C . GLU A 1 179 ? 7.481 -18.185 -29.683 1.00 94.12 179 GLU A C 1
ATOM 1369 O O . GLU A 1 179 ? 7.912 -19.325 -29.539 1.00 94.12 179 GLU A O 1
ATOM 1374 N N . CYS A 1 180 ? 6.538 -17.700 -28.870 1.00 94.50 180 CYS A N 1
ATOM 1375 C CA . CYS A 1 180 ? 5.990 -18.483 -27.778 1.00 94.50 180 CYS A CA 1
ATOM 1376 C C . CYS A 1 180 ? 5.121 -19.627 -28.320 1.00 94.50 180 CYS A C 1
ATOM 1378 O O . CYS A 1 180 ? 4.104 -19.340 -28.955 1.00 94.50 180 CYS A O 1
ATOM 1380 N N . PRO A 1 181 ? 5.443 -20.901 -28.013 1.00 95.38 181 PRO A N 1
ATOM 1381 C CA . PRO A 1 181 ? 4.656 -22.043 -28.481 1.00 95.38 181 PRO A CA 1
ATOM 1382 C C . PRO A 1 181 ? 3.285 -22.122 -27.797 1.00 95.38 181 PRO A C 1
ATOM 1384 O O . PRO A 1 181 ? 2.381 -22.797 -28.280 1.00 95.38 181 PRO A O 1
ATOM 1387 N N . LYS A 1 182 ? 3.105 -21.426 -26.664 1.00 92.75 182 LYS A N 1
ATOM 1388 C CA . LYS A 1 182 ? 1.824 -21.390 -25.954 1.00 92.75 182 LYS A CA 1
ATOM 1389 C C . LYS A 1 182 ? 0.834 -20.453 -26.670 1.00 92.75 182 LYS A C 1
ATOM 1391 O O . LYS A 1 182 ? 1.214 -19.341 -27.073 1.00 92.75 182 LYS A O 1
ATOM 1396 N N . PRO A 1 183 ? -0.451 -20.847 -26.775 1.00 93.31 183 PRO A N 1
ATOM 1397 C CA . PRO A 1 183 ? -1.483 -20.011 -27.381 1.00 93.31 183 PRO A CA 1
ATOM 1398 C C . PRO A 1 183 ? -1.637 -18.685 -26.624 1.00 93.31 183 PRO A C 1
ATOM 1400 O O . PRO A 1 183 ? -1.203 -18.549 -25.480 1.00 93.31 183 PRO A O 1
ATOM 1403 N N . LYS A 1 184 ? -2.258 -17.687 -27.264 1.00 92.69 184 LYS A N 1
ATOM 1404 C CA . LYS A 1 184 ? -2.574 -16.392 -26.636 1.00 92.69 184 LYS A CA 1
ATOM 1405 C C . LYS A 1 184 ? -3.421 -16.633 -25.383 1.00 92.69 184 LYS A C 1
ATOM 1407 O O . LYS A 1 184 ? -4.566 -17.058 -25.496 1.00 92.69 184 LYS A O 1
ATOM 1412 N N . GLN A 1 185 ? -2.868 -16.346 -24.208 1.00 89.62 185 GLN A N 1
ATOM 1413 C CA . GLN A 1 185 ? -3.571 -16.464 -22.933 1.00 89.62 185 GLN A CA 1
ATOM 1414 C C . GLN A 1 185 ? -3.749 -15.077 -22.326 1.00 89.62 185 GLN A C 1
ATOM 1416 O O . GLN A 1 185 ? -2.804 -14.296 -22.226 1.00 89.62 185 GLN A O 1
ATOM 1421 N N . SER A 1 186 ? -4.979 -14.757 -21.930 1.00 94.56 186 SER A N 1
ATOM 1422 C CA . SER A 1 186 ? -5.254 -13.537 -21.178 1.00 94.56 186 SER A CA 1
ATOM 1423 C C . SER A 1 186 ? -4.794 -13.705 -19.735 1.00 94.56 186 SER A C 1
ATOM 1425 O O . SER A 1 186 ? -5.096 -14.724 -19.116 1.00 94.56 186 SER A O 1
ATOM 1427 N N . CYS A 1 187 ? -4.134 -12.691 -19.185 1.00 94.88 187 CYS A N 1
ATOM 1428 C CA . CYS A 1 187 ? -3.691 -12.673 -17.798 1.00 94.88 187 CYS A CA 1
ATOM 1429 C C . CYS A 1 187 ? -4.864 -12.978 -16.838 1.00 94.88 187 CYS A C 1
ATOM 1431 O O . CYS A 1 187 ? -5.876 -12.264 -16.890 1.00 94.88 187 CYS A O 1
ATOM 1433 N N . PRO A 1 188 ? -4.735 -13.995 -15.959 1.00 94.81 188 PRO A N 1
ATOM 1434 C CA . PRO A 1 188 ? -5.798 -14.425 -15.048 1.00 94.81 188 PRO A CA 1
ATOM 1435 C C . PRO A 1 188 ? -5.959 -13.512 -13.824 1.00 94.81 188 PRO A C 1
ATOM 1437 O O . PRO A 1 188 ? -6.827 -13.756 -12.996 1.00 94.81 188 PRO A O 1
ATOM 1440 N N . PHE A 1 189 ? -5.138 -12.465 -13.684 1.00 95.62 189 PHE A N 1
ATOM 1441 C CA . PHE A 1 189 ? -5.238 -11.529 -12.567 1.00 95.62 189 PHE A CA 1
ATOM 1442 C C . PHE A 1 189 ? -6.593 -10.806 -12.567 1.00 95.62 189 PHE A C 1
ATOM 1444 O O . PHE A 1 189 ? -6.952 -10.143 -13.548 1.00 95.62 189 PHE A O 1
ATOM 1451 N N . ILE A 1 190 ? -7.316 -10.917 -11.452 1.00 95.25 190 ILE A N 1
ATOM 1452 C CA . ILE A 1 190 ? -8.600 -10.258 -11.206 1.00 95.25 190 ILE A CA 1
ATOM 1453 C C . ILE A 1 190 ? -8.326 -9.008 -10.367 1.00 95.25 190 ILE A C 1
ATOM 1455 O O . ILE A 1 190 ? -7.735 -9.084 -9.294 1.00 95.25 190 ILE A O 1
ATOM 1459 N N . MET A 1 191 ? -8.713 -7.843 -10.883 1.00 94.25 191 MET A N 1
ATOM 1460 C CA . MET A 1 191 ? -8.628 -6.585 -10.142 1.00 94.25 191 MET A CA 1
ATOM 1461 C C . MET A 1 191 ? -9.673 -6.562 -9.013 1.00 94.25 191 MET A C 1
ATOM 1463 O O . MET A 1 191 ? -10.664 -7.286 -9.101 1.00 94.25 191 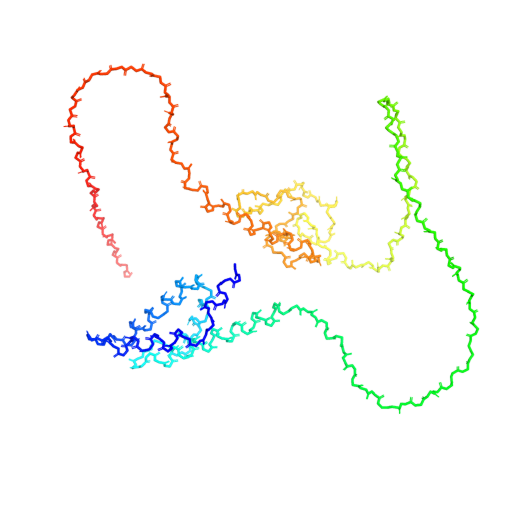MET A O 1
ATOM 1467 N N . PRO A 1 192 ? -9.531 -5.685 -8.000 1.00 92.25 192 PRO A N 1
ATOM 1468 C CA . PRO A 1 192 ? -10.502 -5.580 -6.910 1.00 92.25 192 PRO A CA 1
ATOM 1469 C C . PRO A 1 192 ? -11.948 -5.425 -7.399 1.00 92.25 192 PRO A C 1
ATOM 1471 O O . PRO A 1 192 ? -12.836 -6.089 -6.905 1.00 92.25 192 PRO A O 1
ATOM 1474 N N . ASN A 1 193 ? -12.192 -4.676 -8.474 1.00 88.88 193 ASN A N 1
ATOM 1475 C CA . ASN A 1 193 ? -13.528 -4.524 -9.071 1.00 88.88 193 ASN A CA 1
ATOM 1476 C C . ASN A 1 193 ? -14.117 -5.793 -9.739 1.00 88.88 193 ASN A C 1
ATOM 1478 O O . ASN A 1 193 ? -15.080 -5.681 -10.495 1.00 88.88 193 ASN A O 1
ATOM 1482 N N . GLY A 1 194 ? -13.504 -6.969 -9.577 1.00 92.38 194 GLY A N 1
ATOM 1483 C CA . GLY A 1 194 ? -13.929 -8.227 -10.197 1.00 92.38 194 GLY A CA 1
ATOM 1484 C C . GLY A 1 194 ? -13.618 -8.343 -11.693 1.00 92.38 194 GLY A C 1
ATOM 1485 O O . GLY A 1 194 ? -13.877 -9.381 -12.301 1.00 92.38 194 GLY A O 1
ATOM 1486 N N . ARG A 1 195 ? -13.035 -7.317 -12.329 1.00 92.31 195 ARG A N 1
ATOM 1487 C CA . ARG A 1 195 ? -12.665 -7.375 -13.750 1.00 92.31 195 ARG A CA 1
ATOM 1488 C C . ARG A 1 195 ? -11.280 -7.997 -13.912 1.00 92.31 195 ARG A C 1
ATOM 1490 O O . ARG A 1 195 ? -10.315 -7.587 -13.269 1.00 92.31 195 ARG A O 1
ATOM 1497 N N . LYS A 1 196 ? -11.151 -8.948 -14.838 1.00 94.88 196 LYS A N 1
ATOM 1498 C CA . LYS A 1 196 ? -9.849 -9.509 -15.231 1.00 94.88 196 LYS A CA 1
ATOM 1499 C C . LYS A 1 196 ? -8.998 -8.482 -15.982 1.00 94.88 196 LYS A C 1
ATOM 1501 O O . LYS A 1 196 ? -9.526 -7.655 -16.723 1.00 94.88 196 LYS A O 1
ATOM 1506 N N . CYS A 1 197 ? -7.676 -8.565 -15.840 1.00 94.50 197 CYS A N 1
ATOM 1507 C CA . CYS A 1 197 ? -6.735 -7.723 -16.585 1.00 94.50 197 CYS A CA 1
ATOM 1508 C C . CYS A 1 197 ? -6.915 -7.872 -18.108 1.00 94.50 197 CYS A C 1
ATOM 1510 O O . CYS A 1 197 ? -6.893 -6.883 -18.842 1.00 94.50 197 CYS A O 1
ATOM 1512 N N . GLY A 1 198 ? -7.101 -9.109 -18.584 1.00 91.62 198 GLY A N 1
ATOM 1513 C CA . GLY A 1 198 ? -7.456 -9.407 -19.977 1.00 91.62 198 GLY A CA 1
ATOM 1514 C C . GLY A 1 198 ? -6.334 -9.221 -21.008 1.00 91.62 198 GLY A C 1
ATOM 1515 O O . GLY A 1 198 ? -6.532 -9.530 -22.177 1.00 91.62 198 GLY A O 1
ATOM 1516 N N . GLN A 1 199 ? -5.159 -8.735 -20.604 1.00 93.00 199 GLN A N 1
ATOM 1517 C CA . GLN A 1 199 ? -4.016 -8.512 -21.494 1.00 93.00 199 GLN A CA 1
ATOM 1518 C C . GLN A 1 199 ? -3.196 -9.795 -21.708 1.00 93.00 199 GLN A C 1
ATOM 1520 O O . GLN A 1 199 ? -3.128 -10.640 -20.820 1.00 93.00 199 GLN A O 1
ATOM 1525 N N . ASP A 1 200 ? -2.547 -9.926 -22.868 1.00 93.31 200 ASP A N 1
ATOM 1526 C CA . ASP A 1 200 ? -1.714 -11.087 -23.240 1.00 93.31 200 ASP A CA 1
ATOM 1527 C C . ASP A 1 200 ? -0.314 -10.985 -22.613 1.00 93.31 200 ASP A C 1
ATOM 1529 O O . ASP A 1 200 ? 0.648 -10.544 -23.249 1.00 93.31 200 ASP A O 1
ATOM 1533 N N . HIS A 1 201 ? -0.239 -11.331 -21.327 1.00 92.19 201 HIS A N 1
ATOM 1534 C CA . HIS A 1 201 ? 0.999 -11.474 -20.569 1.00 92.19 201 HIS A CA 1
ATOM 1535 C C . HIS A 1 201 ? 0.861 -12.505 -19.440 1.00 92.19 201 HIS A C 1
ATOM 1537 O O . HIS A 1 201 ? -0.238 -12.784 -18.959 1.00 92.19 201 HIS A O 1
ATOM 1543 N N . HIS A 1 202 ? 1.995 -13.016 -18.968 1.00 93.69 202 HIS A N 1
ATOM 1544 C CA . HIS A 1 202 ? 2.082 -13.901 -17.817 1.00 93.69 202 HIS A CA 1
ATOM 1545 C C . HIS A 1 202 ? 1.806 -13.147 -16.507 1.00 93.69 202 HIS A C 1
ATOM 1547 O O . HIS A 1 202 ? 2.251 -12.010 -16.337 1.00 93.69 202 HIS A O 1
ATOM 1553 N N . ILE A 1 203 ? 1.144 -13.792 -15.538 1.00 93.62 203 ILE A N 1
ATOM 1554 C CA . ILE A 1 203 ? 0.751 -13.170 -14.259 1.00 93.62 203 ILE A CA 1
ATOM 1555 C C . ILE A 1 203 ? 1.929 -12.528 -13.509 1.00 93.62 203 ILE A C 1
ATOM 1557 O O . ILE A 1 203 ? 1.778 -11.459 -12.921 1.00 93.62 203 ILE A O 1
ATOM 1561 N N . SER A 1 204 ? 3.126 -13.121 -13.581 1.00 92.00 204 SER A N 1
ATOM 1562 C CA . SER A 1 204 ? 4.324 -12.584 -12.915 1.00 92.00 204 SER A CA 1
ATOM 1563 C C . SER A 1 204 ? 4.789 -11.237 -13.483 1.00 92.00 204 SER A C 1
ATOM 1565 O O . SER A 1 204 ? 5.454 -10.468 -12.780 1.00 92.00 204 SER A O 1
ATOM 1567 N N . THR A 1 205 ? 4.425 -10.946 -14.734 1.00 92.06 205 THR A N 1
ATOM 1568 C CA . THR A 1 205 ? 4.724 -9.700 -15.452 1.00 92.06 205 THR A CA 1
ATOM 1569 C C . THR A 1 205 ? 3.536 -8.731 -15.456 1.00 92.06 205 THR A C 1
ATOM 1571 O O . THR A 1 205 ? 3.609 -7.669 -16.071 1.00 92.06 205 THR A O 1
ATOM 1574 N N . CYS A 1 206 ? 2.440 -9.065 -14.768 1.00 95.12 206 CYS A N 1
ATOM 1575 C CA . CYS A 1 206 ? 1.272 -8.203 -14.673 1.00 95.12 206 CYS A CA 1
ATOM 1576 C C . CYS A 1 206 ? 1.559 -6.977 -13.801 1.00 95.12 206 CYS A C 1
ATOM 1578 O O . CYS A 1 206 ? 1.711 -7.081 -12.584 1.00 95.12 206 CYS A O 1
ATOM 1580 N N . TRP A 1 207 ? 1.567 -5.789 -14.407 1.00 95.56 207 TRP A N 1
ATOM 1581 C CA . TRP A 1 207 ? 1.765 -4.538 -13.668 1.00 95.56 207 TRP A CA 1
ATOM 1582 C C . TRP A 1 207 ? 0.589 -4.175 -12.754 1.00 95.56 207 TRP A C 1
ATOM 1584 O O . TRP A 1 207 ? 0.771 -3.390 -11.833 1.00 95.56 207 TRP A O 1
ATOM 1594 N N . TYR A 1 208 ? -0.604 -4.739 -12.977 1.00 95.75 208 TYR A N 1
ATOM 1595 C CA . TYR A 1 208 ? -1.727 -4.561 -12.049 1.00 95.75 208 TYR A CA 1
ATOM 1596 C C . TYR A 1 208 ? -1.548 -5.354 -10.750 1.00 95.75 208 TYR A C 1
ATOM 1598 O O . TYR A 1 208 ? -2.119 -4.957 -9.741 1.00 95.75 208 TYR A O 1
ATOM 1606 N N . LYS A 1 209 ? -0.753 -6.434 -10.765 1.00 95.50 209 LYS A N 1
ATOM 1607 C CA . LYS A 1 209 ? -0.391 -7.178 -9.555 1.00 95.50 209 LYS A CA 1
ATOM 1608 C C . LYS A 1 209 ? 0.673 -6.423 -8.758 1.00 95.50 209 LYS A C 1
ATOM 1610 O O . LYS A 1 209 ? 0.464 -6.150 -7.585 1.00 95.50 209 LYS A O 1
ATOM 1615 N N . ASP A 1 210 ? 1.759 -6.021 -9.427 1.00 94.62 210 ASP A N 1
ATOM 1616 C CA . ASP A 1 210 ? 2.874 -5.295 -8.804 1.00 94.62 210 ASP A CA 1
ATOM 1617 C C . ASP A 1 210 ? 3.212 -4.014 -9.610 1.00 94.62 210 ASP A C 1
ATOM 1619 O O . ASP A 1 210 ? 4.042 -4.059 -10.530 1.00 94.62 210 ASP A O 1
ATOM 1623 N N . PRO A 1 211 ? 2.618 -2.846 -9.283 1.00 95.62 211 PRO A N 1
ATOM 1624 C CA . PRO A 1 211 ? 2.830 -1.597 -10.030 1.00 95.62 211 PRO A CA 1
ATOM 1625 C C . PRO A 1 211 ? 4.291 -1.132 -10.071 1.00 95.62 211 PRO A C 1
ATOM 1627 O O . PRO A 1 211 ? 4.709 -0.466 -11.020 1.00 95.62 211 PRO A O 1
ATOM 1630 N N . SER A 1 212 ? 5.090 -1.513 -9.072 1.00 94.81 212 SER A N 1
ATOM 1631 C CA . SER A 1 212 ? 6.517 -1.182 -8.976 1.00 94.81 212 SER A CA 1
ATOM 1632 C C . SER A 1 212 ? 7.360 -1.764 -10.114 1.00 94.81 212 SER A C 1
ATOM 1634 O O . SER A 1 212 ? 8.417 -1.220 -10.414 1.00 94.81 212 SER A O 1
ATOM 1636 N N . LYS A 1 213 ? 6.887 -2.820 -10.794 1.00 91.50 213 LYS A N 1
ATOM 1637 C CA . LYS A 1 213 ? 7.573 -3.418 -11.953 1.00 91.50 213 LYS A CA 1
ATOM 1638 C C . LYS A 1 213 ? 7.431 -2.595 -13.237 1.00 91.50 213 LYS A C 1
ATOM 1640 O O . LYS A 1 213 ? 8.079 -2.912 -14.231 1.00 91.50 213 LYS A O 1
ATOM 1645 N N . CYS A 1 214 ? 6.564 -1.580 -13.259 1.00 94.06 214 CYS A N 1
ATOM 1646 C CA . CYS A 1 214 ? 6.391 -0.727 -14.428 1.00 94.06 214 CYS A CA 1
ATOM 1647 C C . CYS A 1 214 ? 7.548 0.291 -14.517 1.00 94.06 214 CYS A C 1
ATOM 1649 O O . CYS A 1 214 ? 7.678 1.121 -13.615 1.00 94.06 214 CYS A O 1
ATOM 1651 N N . PRO A 1 215 ? 8.355 0.298 -15.599 1.00 93.25 215 PRO A N 1
ATOM 1652 C CA . PRO A 1 215 ? 9.496 1.212 -15.720 1.00 93.25 215 PRO A CA 1
ATOM 1653 C C . PRO A 1 215 ? 9.090 2.686 -15.835 1.00 93.25 215 PRO A C 1
ATOM 1655 O O . PRO A 1 215 ? 9.871 3.578 -15.517 1.00 93.25 215 PRO A O 1
ATOM 1658 N N . ASN A 1 216 ? 7.878 2.962 -16.331 1.00 95.38 216 ASN A N 1
ATOM 1659 C CA . ASN A 1 216 ? 7.416 4.322 -16.578 1.00 95.38 216 ASN A CA 1
ATOM 1660 C C . ASN A 1 216 ? 6.586 4.842 -15.388 1.00 95.38 216 ASN A C 1
ATOM 1662 O O . ASN A 1 216 ? 5.499 4.306 -15.135 1.00 95.38 216 ASN A O 1
ATOM 1666 N N . PRO A 1 217 ? 7.020 5.920 -14.702 1.00 94.56 217 PRO A N 1
ATOM 1667 C CA . PRO A 1 217 ? 6.340 6.422 -13.509 1.00 94.56 217 PRO A CA 1
ATOM 1668 C C . PRO A 1 217 ? 4.908 6.895 -13.793 1.00 94.56 217 PRO A C 1
ATOM 1670 O O . PRO A 1 217 ? 4.011 6.615 -13.003 1.00 94.56 217 PRO A O 1
ATOM 1673 N N . ARG A 1 218 ? 4.650 7.498 -14.962 1.00 96.50 218 ARG A N 1
ATOM 1674 C CA . ARG A 1 218 ? 3.301 7.961 -15.341 1.00 96.50 218 ARG A CA 1
ATOM 1675 C C . ARG A 1 218 ? 2.325 6.806 -15.552 1.00 96.50 218 ARG A C 1
ATOM 1677 O O . ARG A 1 218 ? 1.135 6.927 -15.272 1.00 96.50 218 ARG A O 1
ATOM 1684 N N . ILE A 1 219 ? 2.807 5.683 -16.088 1.00 94.94 219 ILE A N 1
ATOM 1685 C CA . ILE A 1 219 ? 1.973 4.488 -16.276 1.00 94.94 219 ILE A CA 1
ATOM 1686 C C . ILE A 1 219 ? 1.708 3.835 -14.918 1.00 94.94 219 ILE A C 1
ATOM 1688 O O . ILE A 1 219 ? 0.571 3.454 -14.644 1.00 94.94 219 ILE A O 1
ATOM 1692 N N . ARG A 1 220 ? 2.723 3.772 -14.049 1.00 96.81 220 ARG A N 1
ATOM 1693 C CA . ARG A 1 220 ? 2.598 3.274 -12.675 1.00 96.81 220 ARG A CA 1
ATOM 1694 C C . ARG A 1 220 ? 1.542 4.040 -11.875 1.00 96.81 220 ARG A C 1
ATOM 1696 O O . ARG A 1 220 ? 0.682 3.404 -11.273 1.00 96.81 220 ARG A O 1
ATOM 1703 N N . GLU A 1 221 ? 1.549 5.371 -11.926 1.00 96.81 221 GLU A N 1
ATOM 1704 C CA . GLU A 1 221 ? 0.538 6.215 -11.269 1.00 96.81 221 GLU A CA 1
ATOM 1705 C C . GLU A 1 221 ? -0.876 5.920 -11.782 1.00 96.81 221 GLU A C 1
ATOM 1707 O O . GLU A 1 221 ? -1.780 5.675 -10.987 1.00 96.81 221 GLU A O 1
ATOM 1712 N N . ARG A 1 222 ? -1.066 5.826 -13.107 1.00 96.81 222 ARG A N 1
ATOM 1713 C CA . ARG A 1 222 ? -2.370 5.467 -13.699 1.00 96.81 222 ARG A CA 1
ATOM 1714 C C . ARG A 1 222 ? -2.854 4.079 -13.276 1.00 96.81 222 ARG A C 1
ATOM 1716 O O . ARG A 1 222 ? -4.056 3.873 -13.121 1.00 96.81 222 ARG A O 1
ATOM 1723 N N . ILE A 1 223 ? -1.947 3.113 -13.123 1.00 95.62 223 ILE A N 1
ATOM 1724 C CA . ILE A 1 223 ? -2.284 1.768 -12.634 1.00 95.62 223 ILE A CA 1
ATOM 1725 C C . ILE A 1 223 ? -2.718 1.837 -11.169 1.00 95.62 223 ILE A C 1
ATOM 1727 O O . ILE A 1 223 ? -3.766 1.294 -10.827 1.00 95.62 223 ILE A O 1
ATOM 1731 N N . GLN A 1 224 ? -1.961 2.536 -10.321 1.00 95.69 224 GLN A N 1
ATOM 1732 C CA . GLN A 1 224 ? -2.301 2.715 -8.908 1.00 95.69 224 GLN A CA 1
ATOM 1733 C C . GLN A 1 224 ? -3.637 3.445 -8.730 1.00 95.69 224 GLN A C 1
ATOM 1735 O O . GLN A 1 224 ? -4.463 3.018 -7.930 1.00 95.69 224 GLN A O 1
ATOM 1740 N N . GLU A 1 225 ? -3.889 4.500 -9.504 1.00 96.06 225 GLU A N 1
ATOM 1741 C CA . GLU A 1 225 ? -5.161 5.224 -9.492 1.00 96.06 225 GLU A CA 1
ATOM 1742 C C . GLU A 1 225 ? -6.330 4.316 -9.896 1.00 96.06 225 GLU A C 1
ATOM 1744 O O . GLU A 1 225 ? -7.370 4.312 -9.237 1.00 96.06 225 GLU A O 1
ATOM 1749 N N . LYS A 1 226 ? -6.158 3.483 -10.932 1.00 94.56 226 LYS A N 1
ATOM 1750 C CA . LYS A 1 226 ? -7.168 2.490 -11.327 1.00 94.56 226 LYS A CA 1
ATOM 1751 C C . LYS A 1 226 ? -7.433 1.456 -10.238 1.00 94.56 226 LYS A C 1
ATOM 1753 O O . LYS A 1 226 ? -8.593 1.115 -10.030 1.00 94.56 226 LYS A O 1
ATOM 1758 N N . LEU A 1 227 ? -6.397 0.971 -9.552 1.00 94.12 227 LEU A N 1
ATOM 1759 C CA . LEU A 1 227 ? -6.551 0.025 -8.443 1.00 94.12 227 LEU A CA 1
ATOM 1760 C C . LEU A 1 227 ? -7.294 0.667 -7.265 1.00 94.12 227 LEU A C 1
ATOM 1762 O O . LEU A 1 227 ? -8.242 0.070 -6.767 1.00 94.12 227 LEU A O 1
ATOM 1766 N N . LYS A 1 228 ? -6.946 1.909 -6.900 1.00 93.88 228 LYS A N 1
ATOM 1767 C CA . LYS A 1 228 ? -7.639 2.683 -5.855 1.00 93.88 228 LYS A CA 1
ATOM 1768 C C . LYS A 1 228 ? -9.113 2.934 -6.194 1.00 93.88 228 LYS A C 1
ATOM 1770 O O . LYS A 1 228 ? -9.979 2.756 -5.347 1.00 93.88 228 LYS A O 1
ATOM 1775 N N . ARG A 1 229 ? -9.422 3.301 -7.443 1.00 92.81 229 ARG A N 1
ATOM 1776 C CA . ARG A 1 229 ? -10.816 3.460 -7.902 1.00 92.81 229 ARG A CA 1
ATOM 1777 C C . ARG A 1 229 ? -11.574 2.132 -7.927 1.00 92.81 229 ARG A C 1
ATOM 1779 O O . ARG A 1 229 ? -12.762 2.090 -7.632 1.00 92.81 229 ARG A O 1
ATOM 1786 N N . ALA A 1 230 ? -10.903 1.044 -8.296 1.00 90.00 230 ALA A N 1
ATOM 1787 C CA . ALA A 1 230 ? -11.503 -0.284 -8.311 1.00 90.00 230 ALA A CA 1
ATOM 1788 C C . ALA A 1 230 ? -11.838 -0.782 -6.897 1.00 90.00 230 ALA A C 1
ATOM 1790 O O . ALA A 1 230 ? -12.876 -1.416 -6.727 1.00 90.00 230 ALA A O 1
ATOM 1791 N N . SER A 1 231 ? -11.006 -0.476 -5.896 1.00 88.06 231 SER A N 1
ATOM 1792 C CA . SER A 1 231 ? -11.283 -0.834 -4.501 1.00 88.06 231 SER A CA 1
ATOM 1793 C C . SER A 1 231 ? -12.447 -0.041 -3.907 1.00 88.06 231 SER A C 1
ATOM 1795 O O . SER A 1 231 ? -13.224 -0.605 -3.149 1.00 88.06 231 SER A O 1
ATOM 1797 N N . THR A 1 232 ? -12.626 1.232 -4.278 1.00 87.44 232 THR A N 1
ATOM 1798 C CA . THR A 1 232 ? -13.730 2.051 -3.741 1.00 87.44 232 THR A CA 1
ATOM 1799 C C . THR A 1 232 ? -15.110 1.635 -4.257 1.00 87.44 232 THR A C 1
ATOM 1801 O O . THR A 1 232 ? -16.091 1.791 -3.542 1.00 87.44 232 THR A O 1
ATOM 1804 N N . LEU A 1 233 ? -15.206 1.093 -5.478 1.00 76.31 233 LEU A N 1
ATOM 1805 C CA . LEU A 1 233 ? -16.496 0.726 -6.088 1.00 76.31 233 LEU A CA 1
ATOM 1806 C C . LEU A 1 233 ? -17.123 -0.539 -5.485 1.00 76.31 233 LEU A C 1
ATOM 1808 O O . LEU A 1 233 ? -18.342 -0.678 -5.489 1.00 76.31 233 LEU A O 1
ATOM 1812 N N . LEU A 1 234 ? -16.314 -1.447 -4.936 1.00 66.44 234 LEU A N 1
ATOM 1813 C CA . LEU A 1 234 ? -16.824 -2.647 -4.265 1.00 66.44 234 LEU A CA 1
ATOM 1814 C C . LEU A 1 234 ? -17.606 -2.331 -2.984 1.00 66.44 234 LEU A C 1
ATOM 1816 O O . LEU A 1 234 ? -18.476 -3.111 -2.600 1.00 66.44 234 LEU A O 1
ATOM 1820 N N . SER A 1 235 ? -17.308 -1.207 -2.327 1.00 58.88 235 SER A N 1
ATOM 1821 C CA . SER A 1 235 ? -17.954 -0.844 -1.063 1.00 58.88 235 SER A CA 1
ATOM 1822 C C . SER A 1 235 ? -19.373 -0.303 -1.246 1.00 58.88 235 SER A C 1
ATOM 1824 O O . SER A 1 235 ? -20.175 -0.407 -0.327 1.00 58.88 235 SER A O 1
ATOM 1826 N N . THR A 1 236 ? -19.720 0.240 -2.416 1.00 60.19 236 THR A N 1
ATOM 1827 C CA . THR A 1 236 ? -21.021 0.902 -2.627 1.00 60.19 236 THR A CA 1
ATOM 1828 C C . THR A 1 236 ? -22.100 -0.003 -3.223 1.00 60.19 236 THR A C 1
ATOM 1830 O O . THR A 1 236 ? -23.284 0.294 -3.084 1.00 60.19 236 THR A O 1
ATOM 1833 N N . ASP A 1 237 ? -21.735 -1.124 -3.852 1.00 54.88 237 ASP A N 1
ATOM 1834 C CA . ASP A 1 237 ? -22.702 -1.988 -4.555 1.00 54.88 237 ASP A CA 1
ATOM 1835 C C . ASP A 1 237 ? -23.415 -3.015 -3.653 1.00 54.88 237 ASP A C 1
ATOM 1837 O O . ASP A 1 237 ? -24.401 -3.626 -4.061 1.00 54.88 237 ASP A O 1
ATOM 1841 N N . LYS A 1 238 ? -22.984 -3.200 -2.397 1.00 55.94 238 LYS A N 1
ATOM 1842 C CA . LYS A 1 238 ? -23.692 -4.086 -1.450 1.00 55.94 238 LYS A CA 1
ATOM 1843 C C . LYS A 1 238 ? -24.856 -3.419 -0.709 1.00 55.94 238 LYS A C 1
ATOM 1845 O O . LYS A 1 238 ? -25.619 -4.128 -0.063 1.00 55.94 238 LYS A O 1
ATOM 1850 N N . GLN A 1 239 ? -25.035 -2.099 -0.814 1.00 53.41 239 GLN A N 1
ATOM 1851 C CA . GLN A 1 239 ? -26.043 -1.364 -0.031 1.00 53.41 239 GLN A CA 1
ATOM 1852 C C . GLN A 1 239 ? -27.296 -0.931 -0.807 1.00 53.41 239 GLN A C 1
ATOM 1854 O O . GLN A 1 239 ? -28.237 -0.432 -0.199 1.00 53.41 239 GLN A O 1
ATOM 1859 N N . SER A 1 240 ? -27.379 -1.165 -2.120 1.00 53.00 240 SER A N 1
ATOM 1860 C CA . SER A 1 240 ? -28.529 -0.742 -2.938 1.00 53.00 240 SER A CA 1
ATOM 1861 C C . SER A 1 240 ? -29.262 -1.907 -3.611 1.00 53.00 240 SER A C 1
ATOM 1863 O O . SER A 1 240 ? -29.665 -1.848 -4.768 1.00 53.00 240 SER A O 1
ATOM 1865 N N . LYS A 1 241 ? -29.530 -2.968 -2.846 1.00 52.00 241 LYS A N 1
ATOM 1866 C CA . LYS A 1 241 ? -30.660 -3.871 -3.116 1.00 52.00 241 LYS A CA 1
ATOM 1867 C C . LYS A 1 241 ? -31.786 -3.623 -2.110 1.00 52.00 241 LYS A C 1
ATOM 1869 O O . LYS A 1 241 ? -32.317 -4.547 -1.513 1.00 52.00 241 LYS A O 1
ATOM 1874 N N . ILE A 1 242 ? -32.170 -2.357 -1.941 1.00 54.38 242 ILE A N 1
ATOM 1875 C CA . ILE A 1 242 ? -33.544 -2.058 -1.533 1.00 54.38 242 ILE A CA 1
ATOM 1876 C C . ILE A 1 242 ? -34.381 -2.275 -2.799 1.00 54.38 242 ILE A C 1
ATOM 1878 O O . ILE A 1 242 ? -34.125 -1.602 -3.805 1.00 54.38 242 ILE A O 1
ATOM 1882 N N . PRO A 1 243 ? -35.311 -3.245 -2.820 1.00 52.38 243 PRO A N 1
ATOM 1883 C CA . PRO A 1 243 ? -36.180 -3.443 -3.967 1.00 52.38 243 PRO A CA 1
ATOM 1884 C C . PRO A 1 243 ? -36.920 -2.131 -4.218 1.00 52.38 243 PRO A C 1
ATOM 1886 O O . PRO A 1 243 ? -37.561 -1.589 -3.319 1.00 52.38 243 PRO A O 1
ATOM 1889 N N . LYS A 1 244 ? -36.795 -1.595 -5.436 1.00 52.84 244 LYS A N 1
ATOM 1890 C CA . LYS A 1 244 ? -37.626 -0.488 -5.907 1.00 52.84 244 LYS A CA 1
ATOM 1891 C C . LYS A 1 244 ? -39.077 -0.950 -5.817 1.00 52.84 244 LYS A C 1
ATOM 1893 O O . LYS A 1 244 ? -39.559 -1.621 -6.725 1.00 52.84 244 LYS A O 1
ATOM 1898 N N . GLN A 1 245 ? -39.752 -0.612 -4.721 1.00 48.94 245 GLN A N 1
ATOM 1899 C CA . GLN A 1 245 ? -41.200 -0.636 -4.683 1.00 48.94 245 GLN A CA 1
ATOM 1900 C C . GLN A 1 245 ? -41.676 0.323 -5.772 1.00 48.94 245 GLN A C 1
ATOM 1902 O O . GLN A 1 245 ? -41.342 1.508 -5.808 1.00 48.94 245 GLN A O 1
ATOM 1907 N N . SER A 1 246 ? -42.370 -0.271 -6.727 1.00 51.09 246 SER A N 1
ATOM 1908 C CA . SER A 1 246 ? -43.110 0.344 -7.809 1.00 51.09 246 SER A CA 1
ATOM 1909 C C . SER A 1 246 ? -43.940 1.516 -7.292 1.00 51.09 246 SER A C 1
ATOM 1911 O O . SER A 1 246 ? -44.965 1.336 -6.643 1.00 51.09 246 SER A O 1
ATOM 1913 N N . ARG A 1 247 ? -43.497 2.737 -7.604 1.00 53.31 247 ARG A N 1
ATOM 1914 C CA . ARG A 1 247 ? -44.291 3.952 -7.427 1.00 53.31 247 ARG A CA 1
ATOM 1915 C C . ARG A 1 247 ? -45.270 4.062 -8.594 1.00 53.31 247 ARG A C 1
ATOM 1917 O O . ARG A 1 247 ? -45.010 4.760 -9.568 1.00 53.31 247 ARG A O 1
ATOM 1924 N N . THR A 1 248 ? -46.381 3.344 -8.498 1.00 53.19 248 THR A N 1
ATOM 1925 C CA . THR A 1 248 ? -47.593 3.601 -9.281 1.00 53.19 248 THR A CA 1
ATOM 1926 C C . THR A 1 248 ? -48.474 4.563 -8.490 1.00 53.19 248 THR A C 1
ATOM 1928 O O . THR A 1 248 ? -48.974 4.209 -7.428 1.00 53.19 248 THR A O 1
ATOM 1931 N N . HIS A 1 249 ? -48.658 5.783 -8.992 1.00 54.22 249 HIS A N 1
ATOM 1932 C CA . HIS A 1 249 ? -49.784 6.631 -8.600 1.00 54.22 249 HIS A CA 1
ATOM 1933 C C . HIS A 1 249 ? -50.882 6.460 -9.649 1.00 54.22 249 HIS A C 1
ATOM 1935 O O . HIS A 1 249 ? -50.688 6.870 -10.790 1.00 54.22 249 HIS A O 1
ATOM 1941 N N . ALA A 1 250 ? -52.030 5.914 -9.253 1.00 49.56 250 ALA A N 1
ATOM 1942 C CA . ALA A 1 250 ? -53.320 6.262 -9.837 1.00 49.56 250 ALA A CA 1
ATOM 1943 C C . ALA A 1 250 ? -54.430 5.956 -8.819 1.00 49.56 250 ALA A C 1
ATOM 1945 O O . ALA A 1 250 ? -54.486 4.872 -8.252 1.00 49.56 250 ALA A O 1
ATOM 1946 N N . LEU A 1 251 ? -55.235 6.988 -8.570 1.00 62.50 251 LEU A N 1
ATOM 1947 C CA . LEU A 1 251 ? -56.364 7.114 -7.652 1.00 62.50 251 LEU A CA 1
ATOM 1948 C C . LEU A 1 251 ? -57.267 5.874 -7.517 1.00 62.50 251 LEU A C 1
ATOM 1950 O O . LEU A 1 251 ? -57.830 5.441 -8.517 1.00 62.50 251 LEU A O 1
ATOM 1954 N N . GLN A 1 252 ? -57.607 5.497 -6.278 1.00 44.50 252 GLN A N 1
ATOM 1955 C CA . GLN A 1 252 ? -59.009 5.255 -5.906 1.00 44.50 252 GLN A CA 1
ATOM 1956 C C . GLN A 1 252 ? -59.243 5.344 -4.388 1.00 44.50 252 GLN A C 1
ATOM 1958 O O . GLN A 1 252 ? -58.341 5.121 -3.588 1.00 44.50 252 GLN A O 1
ATOM 1963 N N . LYS A 1 253 ? -60.453 5.796 -4.054 1.00 53.31 253 LYS A N 1
ATOM 1964 C CA . LYS A 1 253 ? -60.964 6.288 -2.767 1.00 53.31 253 LYS A CA 1
ATOM 1965 C C . LYS A 1 253 ? -61.367 5.162 -1.797 1.00 53.31 253 LYS A C 1
ATOM 1967 O O . LYS A 1 253 ? -61.944 4.192 -2.270 1.00 53.31 253 LYS A O 1
ATOM 1972 N N . ASP A 1 254 ? -61.162 5.427 -0.495 1.00 44.47 254 ASP A N 1
ATOM 1973 C CA . ASP A 1 254 ? -61.905 5.000 0.723 1.00 44.47 254 ASP A CA 1
ATOM 1974 C C . ASP A 1 254 ? -62.150 3.485 1.002 1.00 44.47 254 ASP A C 1
ATOM 1976 O O . ASP A 1 254 ? -62.077 2.667 0.093 1.00 44.47 254 ASP A O 1
ATOM 1980 N N . PRO A 1 255 ? -62.596 3.068 2.215 1.00 65.19 255 PRO A N 1
ATOM 1981 C CA . PRO A 1 255 ? -62.070 3.330 3.569 1.00 65.19 255 PRO A CA 1
ATOM 1982 C C . PRO A 1 255 ? -61.972 2.052 4.471 1.00 65.19 255 PRO A C 1
ATOM 1984 O O . PRO A 1 255 ? -62.546 1.016 4.163 1.00 65.19 255 PRO A O 1
ATOM 1987 N N . LEU A 1 256 ? -61.344 2.202 5.653 1.00 49.19 256 LEU A N 1
ATOM 1988 C CA . LEU A 1 256 ? -61.460 1.397 6.901 1.00 49.19 256 LEU A CA 1
ATOM 1989 C C . LEU A 1 256 ? -61.010 -0.094 6.972 1.00 49.19 256 LEU A C 1
ATOM 1991 O O . LEU A 1 256 ? -61.241 -0.888 6.071 1.00 49.19 256 LEU A O 1
ATOM 1995 N N . ASN A 1 257 ? -60.524 -0.453 8.182 1.00 42.97 257 ASN A N 1
ATOM 1996 C CA . ASN A 1 257 ? -60.159 -1.776 8.756 1.00 42.97 257 ASN A CA 1
ATOM 1997 C C . ASN A 1 257 ? -58.752 -2.299 8.396 1.00 42.97 257 ASN A C 1
ATOM 1999 O O . ASN A 1 257 ? -58.378 -2.309 7.235 1.00 42.97 257 ASN A O 1
ATOM 2003 N N . THR A 1 258 ? -57.865 -2.757 9.290 1.00 51.12 258 THR A N 1
ATOM 2004 C CA . THR A 1 258 ? -57.889 -3.214 10.702 1.00 51.12 258 THR A CA 1
ATOM 2005 C C . THR A 1 258 ? -56.420 -3.329 11.175 1.00 51.12 258 THR A C 1
ATOM 2007 O O . THR A 1 258 ? -55.541 -3.497 10.326 1.00 51.12 258 THR A O 1
ATOM 2010 N N . PRO A 1 259 ? -56.102 -3.305 12.484 1.00 51.84 259 PRO A N 1
ATOM 2011 C CA . PRO A 1 259 ? -54.743 -3.544 12.969 1.00 51.84 259 PRO A CA 1
ATOM 2012 C C . PRO A 1 259 ? -54.467 -5.052 13.085 1.00 51.84 259 PRO A C 1
ATOM 2014 O O . PRO A 1 259 ? -54.921 -5.704 14.022 1.00 51.84 259 PRO A O 1
ATOM 2017 N N . THR A 1 260 ? -53.708 -5.620 12.146 1.00 46.72 260 THR A N 1
ATOM 2018 C CA . THR A 1 260 ? -53.166 -6.980 12.284 1.00 46.72 260 THR A CA 1
ATOM 2019 C C . THR A 1 260 ? -51.775 -6.900 12.900 1.00 46.72 260 THR A C 1
ATOM 2021 O O . THR A 1 260 ? -50.810 -6.458 12.279 1.00 46.72 260 THR A O 1
ATOM 2024 N N . SER A 1 261 ? -51.711 -7.314 14.161 1.00 52.81 261 SER A N 1
ATOM 2025 C CA . SER A 1 261 ? -50.502 -7.608 14.916 1.00 52.81 261 SER A CA 1
ATOM 2026 C C . SER A 1 261 ? -49.638 -8.625 14.172 1.00 52.81 261 SER A C 1
ATOM 2028 O O . SER A 1 261 ? -50.090 -9.713 13.823 1.00 52.81 261 SER A O 1
ATOM 2030 N N . ASN A 1 262 ? -48.375 -8.274 13.945 1.00 46.88 262 ASN A N 1
ATOM 2031 C CA . ASN A 1 262 ? -47.383 -9.193 13.406 1.00 46.88 262 ASN A CA 1
ATOM 2032 C C . ASN A 1 262 ? -46.529 -9.701 14.582 1.00 46.88 262 ASN A C 1
ATOM 2034 O O . ASN A 1 262 ? -45.817 -8.892 15.186 1.00 46.88 262 ASN A O 1
ATOM 2038 N N . PRO A 1 263 ? -46.625 -10.981 14.983 1.00 60.22 263 PRO A N 1
ATOM 2039 C CA . PRO A 1 263 ? -45.846 -11.494 16.097 1.00 60.22 263 PRO A CA 1
ATOM 2040 C C . PRO A 1 263 ? -44.380 -11.668 15.691 1.00 60.22 263 PRO A C 1
ATOM 2042 O O . PRO A 1 263 ? -44.039 -12.241 14.658 1.00 60.22 263 PRO A O 1
ATOM 2045 N N . TYR A 1 264 ? -43.517 -11.146 16.551 1.00 49.03 264 TYR A N 1
ATOM 2046 C CA . TYR A 1 264 ? -42.070 -11.278 16.518 1.00 49.03 264 TYR A CA 1
ATOM 2047 C C . TYR A 1 264 ? -41.695 -12.768 16.631 1.00 49.03 264 TYR A C 1
ATOM 2049 O O . TYR A 1 264 ? -41.892 -13.380 17.679 1.00 49.03 264 TYR A O 1
ATOM 2057 N N . ILE A 1 265 ? -41.172 -13.368 15.559 1.00 52.28 265 ILE A N 1
ATOM 2058 C CA . ILE A 1 265 ? -40.581 -14.713 15.606 1.00 52.28 265 ILE A CA 1
ATOM 2059 C C . ILE A 1 265 ? -39.112 -14.545 15.993 1.00 52.28 265 ILE A C 1
ATOM 2061 O O . ILE A 1 265 ? -38.304 -14.046 15.209 1.00 52.28 265 ILE A O 1
ATOM 2065 N N . ALA A 1 266 ? -38.773 -14.937 17.221 1.00 53.88 266 ALA A N 1
ATOM 2066 C CA . ALA A 1 266 ? -37.395 -14.990 17.688 1.00 53.88 266 ALA A CA 1
ATOM 2067 C C . ALA A 1 266 ? -36.636 -16.146 16.999 1.00 53.88 266 ALA A C 1
ATOM 2069 O O . ALA A 1 266 ? -37.183 -17.246 16.874 1.00 53.88 266 ALA A O 1
ATOM 2070 N N . PRO A 1 267 ? -35.378 -15.946 16.567 1.00 57.12 267 PRO A N 1
ATOM 2071 C CA . PRO A 1 267 ? -34.548 -17.029 16.061 1.00 57.12 267 PRO A CA 1
ATOM 2072 C C . PRO A 1 267 ? -34.122 -17.948 17.213 1.00 57.12 267 PRO A C 1
ATOM 2074 O O . PRO A 1 267 ? -33.463 -17.524 18.162 1.00 57.12 267 PRO A O 1
ATOM 2077 N N . ASN A 1 268 ? -34.511 -19.217 17.115 1.00 54.12 268 ASN A N 1
ATOM 2078 C CA . ASN A 1 268 ? -34.135 -20.278 18.040 1.00 54.12 268 ASN A CA 1
ATOM 2079 C C . ASN A 1 268 ? -32.666 -20.671 17.795 1.00 54.12 268 ASN A C 1
ATOM 2081 O O . ASN A 1 268 ? -32.348 -21.303 16.788 1.00 54.12 268 ASN A O 1
ATOM 2085 N N . TRP A 1 269 ? -31.767 -20.264 18.692 1.00 52.81 269 TRP A N 1
ATOM 2086 C CA . TRP A 1 269 ? -30.378 -20.717 18.703 1.00 52.81 269 TRP A CA 1
ATOM 2087 C C . TRP A 1 269 ? -30.284 -21.986 19.549 1.00 52.81 269 TRP A C 1
ATOM 2089 O O . TRP A 1 269 ? -30.114 -21.927 20.762 1.00 52.81 269 TRP A O 1
ATOM 2099 N N . THR A 1 270 ? -30.397 -23.147 18.907 1.00 63.50 270 THR A N 1
ATOM 2100 C CA . THR A 1 270 ? -30.004 -24.428 19.509 1.00 63.50 270 THR A CA 1
ATOM 2101 C C . THR A 1 270 ? -28.475 -24.540 19.520 1.00 63.50 270 THR A C 1
ATOM 2103 O O . THR A 1 270 ? -27.877 -24.556 18.440 1.00 63.50 270 THR A O 1
ATOM 2106 N N . PRO A 1 271 ? -27.815 -24.635 20.689 1.00 59.84 271 PRO A N 1
ATOM 2107 C CA . PRO A 1 271 ? -26.388 -24.923 20.755 1.00 59.84 271 PRO A CA 1
ATOM 2108 C C . PRO A 1 271 ? -26.117 -26.368 20.311 1.00 59.84 271 PRO A C 1
ATOM 2110 O O . PRO A 1 271 ? -26.746 -27.309 20.795 1.00 59.84 271 PRO A O 1
ATOM 2113 N N . GLN A 1 272 ? -25.180 -26.546 19.376 1.00 62.81 272 GLN A N 1
ATOM 2114 C CA . GLN A 1 272 ? -24.665 -27.870 19.028 1.00 62.81 272 GLN A CA 1
ATOM 2115 C C . GLN A 1 272 ? -23.814 -28.427 20.182 1.00 62.81 272 GLN A C 1
ATOM 2117 O O . GLN A 1 272 ? -22.976 -27.695 20.714 1.00 62.81 272 GLN A O 1
ATOM 2122 N N . PRO A 1 273 ? -23.971 -29.709 20.556 1.00 63.78 273 PRO A N 1
ATOM 2123 C CA . PRO A 1 273 ? -23.076 -30.348 21.508 1.00 63.78 273 PRO A CA 1
ATOM 2124 C C . PRO A 1 273 ? -21.694 -30.571 20.882 1.00 63.78 273 PRO A C 1
ATOM 2126 O O . PRO A 1 273 ? -21.567 -31.029 19.745 1.00 63.78 273 PRO A O 1
ATOM 2129 N N . ALA A 1 274 ? -20.658 -30.243 21.655 1.00 57.16 274 ALA A N 1
ATOM 2130 C CA . ALA A 1 274 ? -19.263 -30.460 21.308 1.00 57.16 274 ALA A CA 1
ATOM 2131 C C . ALA A 1 274 ? -18.991 -31.954 21.074 1.00 57.16 274 ALA A C 1
ATOM 2133 O O . ALA A 1 274 ? -19.272 -32.796 21.930 1.00 57.16 274 ALA A O 1
ATOM 2134 N N . ALA A 1 275 ? -18.431 -32.274 19.908 1.00 60.38 275 ALA A N 1
ATOM 2135 C CA . ALA A 1 275 ? -17.960 -33.611 19.590 1.00 60.38 275 ALA A CA 1
ATOM 2136 C 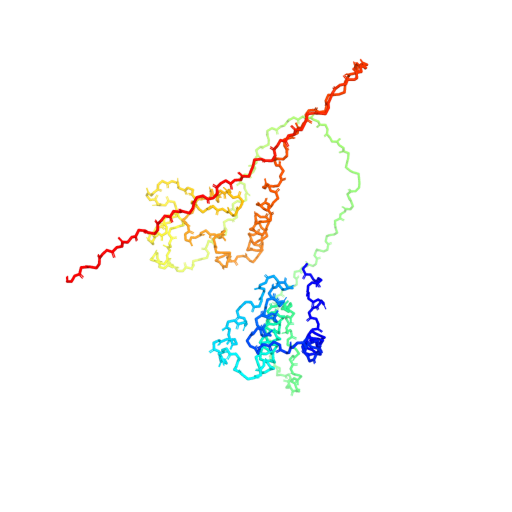C . ALA A 1 275 ? -16.754 -33.952 20.478 1.00 60.38 275 ALA A C 1
ATOM 2138 O O . ALA A 1 275 ? -15.691 -33.342 20.381 1.00 60.38 275 ALA A O 1
ATOM 2139 N N . TYR A 1 276 ? -16.951 -34.931 21.355 1.00 62.62 276 TYR A N 1
ATOM 2140 C CA . TYR A 1 276 ? -15.926 -35.555 22.178 1.00 62.62 276 TYR A CA 1
ATOM 2141 C C . TYR A 1 276 ? -15.040 -36.446 21.297 1.00 62.62 276 TYR A C 1
ATOM 2143 O O . TYR A 1 276 ? -15.511 -37.438 20.740 1.00 62.62 276 TYR A O 1
ATOM 2151 N N . THR A 1 277 ? -13.763 -36.098 21.155 1.00 64.69 277 THR A N 1
ATOM 2152 C CA . THR A 1 277 ? -12.738 -36.972 20.567 1.00 64.69 277 THR A CA 1
ATOM 2153 C C . THR A 1 277 ? -12.058 -37.772 21.680 1.00 64.69 277 THR A C 1
ATOM 2155 O O . THR A 1 277 ? -11.370 -37.160 22.502 1.00 64.69 277 THR A O 1
ATOM 2158 N N . PRO A 1 278 ? -12.207 -39.108 21.738 1.00 68.31 278 PRO A N 1
ATOM 2159 C CA . PRO A 1 278 ? -11.425 -39.925 22.651 1.00 68.31 278 PRO A CA 1
ATOM 2160 C C . PRO A 1 278 ? -9.989 -40.056 22.131 1.00 68.31 278 PRO A C 1
ATOM 2162 O O . PRO A 1 278 ? -9.756 -40.312 20.948 1.00 68.31 278 PRO A O 1
ATOM 2165 N N . GLY A 1 279 ? -9.036 -39.843 23.037 1.00 63.81 279 GLY A N 1
ATOM 2166 C CA . GLY A 1 279 ? -7.612 -40.024 22.795 1.00 63.81 279 GLY A CA 1
ATOM 2167 C C . GLY A 1 279 ? -7.268 -41.478 22.483 1.00 63.81 279 GLY A C 1
ATOM 2168 O O . GLY A 1 279 ? -7.799 -42.404 23.095 1.00 63.81 279 GLY A O 1
ATOM 2169 N N . LEU A 1 280 ? -6.364 -41.651 21.524 1.00 62.91 280 LEU A N 1
ATOM 2170 C CA . LEU A 1 280 ? -5.656 -42.900 21.283 1.00 62.91 280 LEU A CA 1
ATOM 2171 C C . LEU A 1 280 ? -4.374 -42.884 22.116 1.00 62.91 280 LEU A C 1
ATOM 2173 O O . LEU A 1 280 ? -3.619 -41.909 22.066 1.00 62.91 280 LEU A O 1
ATOM 2177 N N . GLY A 1 281 ? -4.206 -43.943 22.908 1.00 63.69 281 GLY A N 1
ATOM 2178 C CA . GLY A 1 281 ? -2.939 -44.309 23.538 1.00 63.69 281 GLY A CA 1
ATOM 2179 C C . GLY A 1 281 ? -1.965 -44.962 22.568 1.00 63.69 281 GLY A C 1
ATOM 2180 O O . GLY A 1 281 ? -2.317 -45.126 21.376 1.00 63.69 281 GLY A O 1
#